Protein AF-A0A7V9F4K7-F1 (afdb_monomer_lite)

Sequence (198 aa):
MKKVLGVFGAAAFVASLGAAPVQATPPVAAGQDSAQTLSVSPGSLAVAGRRGRFGVKDRWARETTRYGDSDSSVYSIEHVTELQYRLSWAGVYNSGVTGYFGPMTREGVRTYQRREKLRVTGVATHKTWAHLLRDTVRRPGRAPHVCRTGGWHACYDRTKHQVTLWHGGRIHNTWLVRGGGYGSLETRVGNTVVYYRN

Secondary structure (DSSP, 8-state):
-----------------PPPP-PPPPPPP------------S----------------TT----B-TT-B--BTTB--SHHHHHHHHHHTTS--S---SB--HHHHHHHHHHHHHTT----SSB-HHHHHHHHHHHT--GGGS-GGGGSSSEEEEEETTTTEEEEEETTEEEEEEE---PPSGGGPPPPS--------

Structure (mmCIF, N/CA/C/O backbone):
data_AF-A0A7V9F4K7-F1
#
_entry.id   AF-A0A7V9F4K7-F1
#
loop_
_atom_site.group_PDB
_atom_site.id
_atom_site.type_symbol
_atom_site.label_atom_id
_atom_site.label_alt_id
_atom_site.label_comp_id
_atom_site.label_asym_id
_atom_site.label_entity_id
_atom_site.label_seq_id
_atom_site.pdbx_PDB_ins_code
_atom_site.Cartn_x
_atom_site.Cartn_y
_atom_site.Cartn_z
_atom_site.occupancy
_atom_site.B_iso_or_equiv
_atom_site.auth_seq_id
_atom_site.auth_comp_id
_atom_site.auth_asym_id
_atom_site.auth_atom_id
_atom_site.pdbx_PDB_model_num
ATOM 1 N N . MET A 1 1 ? 68.867 -9.236 16.131 1.00 41.50 1 MET A N 1
ATOM 2 C CA . MET A 1 1 ? 70.033 -8.717 15.377 1.00 41.50 1 MET A CA 1
ATOM 3 C C . MET A 1 1 ? 69.991 -9.271 13.957 1.00 41.50 1 MET A C 1
ATOM 5 O O . MET A 1 1 ? 69.596 -10.416 13.807 1.00 41.50 1 MET A O 1
ATOM 9 N N . LYS A 1 2 ? 70.446 -8.464 12.986 1.00 39.84 2 LYS A N 1
ATOM 10 C CA . LYS A 1 2 ? 70.620 -8.709 11.532 1.00 39.84 2 LYS A CA 1
ATOM 11 C C . LYS A 1 2 ? 69.438 -8.385 10.593 1.00 39.84 2 LYS A C 1
ATOM 13 O O . LYS A 1 2 ? 68.575 -9.199 10.303 1.00 39.84 2 LYS A O 1
ATOM 18 N N . LYS A 1 3 ? 69.517 -7.132 10.117 1.00 44.16 3 LYS A N 1
ATOM 19 C CA . LYS A 1 3 ? 69.130 -6.574 8.806 1.00 44.16 3 LYS A CA 1
ATOM 20 C C . LYS A 1 3 ? 69.365 -7.546 7.640 1.00 44.16 3 LYS A C 1
ATOM 22 O O . LYS A 1 3 ? 70.394 -8.207 7.685 1.00 44.16 3 LYS A O 1
ATOM 27 N N . VAL A 1 4 ? 68.580 -7.433 6.559 1.00 43.47 4 VAL A N 1
ATOM 28 C CA . VAL A 1 4 ? 69.094 -7.176 5.191 1.00 43.47 4 VAL A CA 1
ATOM 29 C C . VAL A 1 4 ? 68.056 -6.377 4.383 1.00 43.47 4 VAL A C 1
ATOM 31 O O . VAL A 1 4 ? 66.876 -6.704 4.343 1.00 43.47 4 VAL A O 1
ATOM 34 N N . LEU A 1 5 ? 68.562 -5.299 3.786 1.00 43.94 5 LEU A N 1
ATOM 35 C CA . LEU A 1 5 ? 67.970 -4.381 2.818 1.00 43.94 5 LEU A CA 1
ATOM 36 C C . LEU A 1 5 ? 68.067 -5.002 1.412 1.00 43.94 5 LEU A C 1
ATOM 38 O O . LEU A 1 5 ? 69.091 -5.606 1.103 1.00 43.94 5 LEU A O 1
ATOM 42 N N . GLY A 1 6 ? 67.082 -4.786 0.539 1.00 36.06 6 GLY A N 1
ATOM 43 C CA . GLY A 1 6 ? 67.161 -5.198 -0.865 1.00 36.06 6 GLY A CA 1
ATOM 44 C C . GLY A 1 6 ? 66.362 -4.271 -1.772 1.00 36.06 6 GLY A C 1
ATOM 45 O O . GLY A 1 6 ? 65.169 -4.467 -1.962 1.00 36.06 6 GLY A O 1
ATOM 46 N N . VAL A 1 7 ? 67.038 -3.249 -2.297 1.00 43.53 7 VAL A N 1
ATOM 47 C CA . VAL A 1 7 ? 66.579 -2.378 -3.385 1.00 43.53 7 VAL A CA 1
ATOM 48 C C . VAL A 1 7 ? 66.911 -3.058 -4.713 1.00 43.53 7 VAL A C 1
ATOM 50 O O . VAL A 1 7 ? 68.066 -3.409 -4.925 1.00 43.53 7 VAL A O 1
ATOM 53 N N . PHE A 1 8 ? 65.939 -3.161 -5.619 1.00 42.81 8 PHE A N 1
ATOM 54 C CA . PHE A 1 8 ? 66.174 -3.257 -7.060 1.00 42.81 8 PHE A CA 1
ATOM 55 C C . PHE A 1 8 ? 65.106 -2.432 -7.778 1.00 42.81 8 PHE A C 1
ATOM 57 O O . PHE A 1 8 ? 63.915 -2.719 -7.687 1.00 42.81 8 PHE A O 1
ATOM 64 N N . GLY A 1 9 ? 65.544 -1.374 -8.457 1.00 36.41 9 GLY A N 1
ATOM 65 C CA . GLY A 1 9 ? 64.745 -0.696 -9.468 1.00 36.41 9 GLY A CA 1
ATOM 66 C C . GLY A 1 9 ? 64.937 -1.356 -10.829 1.00 36.41 9 GLY A C 1
ATOM 67 O O . GLY A 1 9 ? 66.009 -1.889 -11.096 1.00 36.41 9 GLY A O 1
ATOM 68 N N . ALA A 1 10 ? 63.918 -1.277 -11.683 1.00 37.81 10 ALA A N 1
ATOM 69 C CA . ALA A 1 10 ? 64.061 -1.041 -13.120 1.00 37.81 10 ALA A CA 1
ATOM 70 C C . ALA A 1 10 ? 62.678 -0.877 -13.775 1.00 37.81 10 ALA A C 1
ATOM 72 O O . ALA A 1 10 ? 61.802 -1.724 -13.643 1.00 37.81 10 ALA A O 1
ATOM 73 N N . ALA A 1 11 ? 62.545 0.264 -14.450 1.00 39.81 11 ALA A N 1
ATOM 74 C CA . ALA A 1 11 ? 61.775 0.578 -15.649 1.00 39.81 11 ALA A CA 1
ATOM 75 C C . ALA A 1 11 ? 60.793 -0.462 -16.224 1.00 39.81 11 ALA A C 1
ATOM 77 O O . ALA A 1 11 ? 61.194 -1.565 -16.578 1.00 39.81 11 ALA A O 1
ATOM 78 N N . ALA A 1 12 ? 59.567 -0.013 -16.523 1.00 38.88 12 ALA A N 1
ATOM 79 C CA . ALA A 1 12 ? 58.812 -0.495 -17.680 1.00 38.88 12 ALA A CA 1
ATOM 80 C C . ALA A 1 12 ? 57.568 0.363 -17.985 1.00 38.88 12 ALA A C 1
ATOM 82 O O . ALA A 1 12 ? 56.647 0.456 -17.183 1.00 38.88 12 ALA A O 1
ATOM 83 N N . PHE A 1 13 ? 57.551 0.878 -19.217 1.00 36.88 13 PHE A N 1
ATOM 84 C CA . PHE A 1 13 ? 56.389 1.128 -20.075 1.00 36.88 13 PHE A CA 1
ATOM 85 C C . PHE A 1 13 ? 55.435 2.291 -19.758 1.00 36.88 13 PHE A C 1
ATOM 87 O O . PHE A 1 13 ? 54.381 2.152 -19.145 1.00 36.88 13 PHE A O 1
ATOM 94 N N . VAL A 1 14 ? 55.751 3.430 -20.382 1.00 44.41 14 VAL A N 1
ATOM 95 C CA . VAL A 1 14 ? 54.756 4.401 -20.851 1.00 44.41 14 VAL A CA 1
ATOM 96 C C . VAL A 1 14 ? 53.985 3.751 -22.005 1.00 44.41 14 VAL A C 1
ATOM 98 O O . VAL A 1 14 ? 54.521 3.591 -23.099 1.00 44.41 14 VAL A O 1
ATOM 101 N N . ALA A 1 15 ? 52.739 3.346 -21.763 1.00 44.94 15 ALA A N 1
ATOM 102 C CA . ALA A 1 15 ? 51.822 2.924 -22.816 1.00 44.94 15 ALA A CA 1
ATOM 103 C C . ALA A 1 15 ? 51.044 4.146 -23.322 1.00 44.94 15 ALA A C 1
ATOM 105 O O . ALA A 1 15 ? 50.175 4.684 -22.635 1.00 44.94 15 ALA A O 1
ATOM 106 N N . SER A 1 16 ? 51.380 4.597 -24.529 1.00 47.56 16 SER A N 1
ATOM 107 C CA . SER A 1 16 ? 50.610 5.581 -25.284 1.00 47.56 16 SER A CA 1
ATOM 108 C C . SER A 1 16 ? 49.248 4.993 -25.668 1.00 47.56 16 SER A C 1
ATOM 110 O O . SER A 1 16 ? 49.173 4.072 -26.484 1.00 47.56 16 SER A O 1
ATOM 112 N N . LEU A 1 17 ? 48.165 5.534 -25.111 1.00 49.66 17 LEU A N 1
ATOM 113 C CA . LEU A 1 17 ? 46.809 5.279 -25.591 1.00 49.66 17 LEU A CA 1
ATOM 114 C C . LEU A 1 17 ? 46.612 6.037 -26.909 1.00 49.66 17 LEU A C 1
ATOM 116 O O . LEU A 1 17 ? 46.304 7.227 -26.923 1.00 49.66 17 LEU A O 1
ATOM 120 N N . GLY A 1 18 ? 46.839 5.339 -28.021 1.00 44.16 18 GLY A N 1
ATOM 121 C CA . GLY A 1 18 ? 46.452 5.797 -29.349 1.00 44.16 18 GLY A CA 1
ATOM 122 C C . GLY A 1 18 ? 44.930 5.878 -29.454 1.00 44.16 18 GLY A C 1
ATOM 123 O O . GLY A 1 18 ? 44.229 4.892 -29.231 1.00 44.16 18 GLY A O 1
ATOM 124 N N . ALA A 1 19 ? 44.425 7.065 -29.781 1.00 46.75 19 ALA A N 1
ATOM 125 C CA . ALA A 1 19 ? 43.032 7.293 -30.125 1.00 46.75 19 ALA A CA 1
ATOM 126 C C . ALA A 1 19 ? 42.686 6.536 -31.418 1.00 46.75 19 ALA A C 1
ATOM 128 O O . ALA A 1 19 ? 43.293 6.761 -32.465 1.00 46.75 19 ALA A O 1
ATOM 129 N N . ALA A 1 20 ? 41.717 5.625 -31.338 1.00 50.84 20 ALA A N 1
ATOM 130 C CA . ALA A 1 20 ? 41.168 4.936 -32.499 1.00 50.84 20 ALA A CA 1
ATOM 131 C C . ALA A 1 20 ? 40.292 5.896 -33.335 1.00 50.84 20 ALA A C 1
ATOM 133 O O . ALA A 1 20 ? 39.567 6.712 -32.757 1.00 50.84 20 ALA A O 1
ATOM 134 N N . PRO A 1 21 ? 40.318 5.811 -34.677 1.00 47.00 21 PRO A N 1
ATOM 135 C CA . PRO A 1 21 ? 39.494 6.655 -35.532 1.00 47.00 21 PRO A CA 1
ATOM 136 C C . PRO A 1 21 ? 38.021 6.232 -35.476 1.00 47.00 21 PRO A C 1
ATOM 138 O O . PRO A 1 21 ? 37.671 5.064 -35.647 1.00 47.00 21 PRO A O 1
ATOM 141 N N . VAL A 1 22 ? 37.155 7.221 -35.262 1.00 48.78 22 VAL A N 1
ATOM 142 C CA . VAL A 1 22 ? 35.696 7.109 -35.334 1.00 48.78 22 VAL A CA 1
ATOM 143 C C . VAL A 1 22 ? 35.308 6.898 -36.799 1.00 48.78 22 VAL A C 1
ATOM 145 O O . VAL A 1 22 ? 35.458 7.798 -37.623 1.00 48.78 22 VAL A O 1
ATOM 148 N N . GLN A 1 23 ? 34.839 5.699 -37.145 1.00 39.09 23 GLN A N 1
ATOM 149 C CA . GLN A 1 23 ? 34.280 5.424 -38.468 1.00 39.09 23 GLN A CA 1
ATOM 150 C C . GLN A 1 23 ? 32.884 6.048 -38.574 1.00 39.09 23 GLN A C 1
ATOM 152 O O . GLN A 1 23 ? 31.989 5.748 -37.785 1.00 39.09 23 GLN A O 1
ATOM 157 N N . ALA A 1 24 ? 32.720 6.936 -39.553 1.00 44.06 24 ALA A N 1
ATOM 158 C CA . ALA A 1 24 ? 31.454 7.555 -39.908 1.00 44.06 24 ALA A CA 1
ATOM 159 C C . ALA A 1 24 ? 30.505 6.521 -40.536 1.00 44.06 24 ALA A C 1
ATOM 161 O O . ALA A 1 24 ? 30.846 5.849 -41.509 1.00 44.06 24 ALA A O 1
ATOM 162 N N . THR A 1 25 ? 29.302 6.407 -39.982 1.00 59.50 25 THR A N 1
ATOM 163 C CA . THR A 1 25 ? 28.198 5.630 -40.555 1.00 59.50 25 THR A CA 1
ATOM 164 C C . THR A 1 25 ? 27.609 6.342 -41.782 1.00 59.50 25 THR A C 1
ATOM 166 O O . THR A 1 25 ? 27.433 7.562 -41.730 1.00 59.50 25 THR A O 1
ATOM 169 N N . PRO A 1 26 ? 27.259 5.624 -42.865 1.00 58.19 26 PRO A N 1
ATOM 170 C CA . PRO A 1 26 ? 26.647 6.216 -44.055 1.00 58.19 26 PRO A CA 1
ATOM 171 C C . PRO A 1 26 ? 25.187 6.660 -43.814 1.00 58.19 26 PRO A C 1
ATOM 173 O O . PRO A 1 26 ? 24.520 6.124 -42.924 1.00 58.19 26 PRO A O 1
ATOM 176 N N . PRO A 1 27 ? 24.669 7.624 -44.602 1.00 53.59 27 PRO A N 1
ATOM 177 C CA . PRO A 1 27 ? 23.310 8.133 -44.453 1.00 53.59 27 PRO A CA 1
ATOM 178 C C . PRO A 1 27 ? 22.256 7.117 -44.913 1.00 53.59 27 PRO A C 1
ATOM 180 O O . PRO A 1 27 ? 22.388 6.464 -45.948 1.00 53.59 27 PRO A O 1
ATOM 183 N N . VAL A 1 28 ? 21.185 7.020 -44.125 1.00 51.75 28 VAL A N 1
ATOM 184 C CA . VAL A 1 28 ? 19.983 6.225 -44.394 1.00 51.75 28 VAL A CA 1
ATOM 185 C C . VAL A 1 28 ? 19.281 6.768 -45.642 1.00 51.75 28 VAL A C 1
ATOM 187 O O . VAL A 1 28 ? 18.941 7.948 -45.708 1.00 51.75 28 VAL A O 1
ATOM 190 N N . ALA A 1 29 ? 19.067 5.898 -46.628 1.00 44.34 29 ALA A N 1
ATOM 191 C CA . ALA A 1 29 ? 18.323 6.199 -47.842 1.00 44.34 29 ALA A CA 1
ATOM 192 C C . ALA A 1 29 ? 16.859 6.542 -47.516 1.00 44.34 29 ALA A C 1
ATOM 194 O O . ALA A 1 29 ? 16.162 5.780 -46.845 1.00 44.34 29 ALA A O 1
ATOM 195 N N . ALA A 1 30 ? 16.397 7.688 -48.017 1.00 43.56 30 ALA A N 1
ATOM 196 C CA . ALA A 1 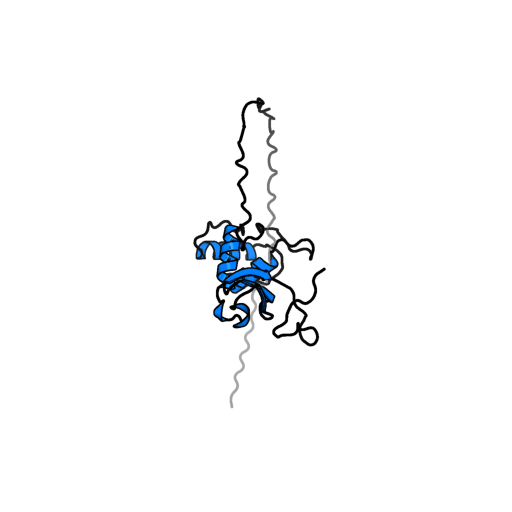30 ? 14.999 8.088 -47.992 1.00 43.56 30 ALA A CA 1
ATOM 197 C C . ALA A 1 30 ? 14.190 7.191 -48.946 1.00 43.56 30 ALA A C 1
ATOM 199 O O . ALA A 1 30 ? 14.309 7.299 -50.167 1.00 43.56 30 ALA A O 1
ATOM 200 N N . GLY A 1 31 ? 13.387 6.290 -48.380 1.00 39.78 31 GLY A N 1
ATOM 201 C CA . GLY A 1 31 ? 12.358 5.554 -49.107 1.00 39.78 31 GLY A CA 1
ATOM 202 C C . GLY A 1 31 ? 11.190 6.480 -49.442 1.00 39.78 31 GLY A C 1
ATOM 203 O O . GLY A 1 31 ? 10.680 7.186 -48.576 1.00 39.78 31 GLY A O 1
ATOM 204 N N . GLN A 1 32 ? 10.799 6.504 -50.712 1.00 43.47 32 GLN A N 1
ATOM 205 C CA . GLN A 1 32 ? 9.637 7.233 -51.204 1.00 43.47 32 GLN A CA 1
ATOM 206 C C . GLN A 1 32 ? 8.368 6.441 -50.862 1.00 43.47 32 GLN A C 1
ATOM 208 O O . GLN A 1 32 ? 8.016 5.491 -51.563 1.00 43.47 32 GLN A O 1
ATOM 213 N N . ASP A 1 33 ? 7.673 6.835 -49.794 1.00 38.88 33 ASP A N 1
ATOM 214 C CA . ASP A 1 33 ? 6.346 6.308 -49.476 1.00 38.88 33 ASP A CA 1
ATOM 215 C C . ASP A 1 33 ? 5.329 6.845 -50.491 1.00 38.88 33 ASP A C 1
ATOM 217 O O . ASP A 1 33 ? 4.845 7.976 -50.422 1.00 38.88 33 ASP A O 1
ATOM 221 N N . SER A 1 34 ? 5.023 6.006 -51.477 1.00 45.78 34 SER A N 1
ATOM 222 C CA . SER A 1 34 ? 3.899 6.202 -52.384 1.00 45.78 34 SER A CA 1
ATOM 223 C C . SER A 1 34 ? 2.605 6.048 -51.587 1.00 45.78 34 SER A C 1
ATOM 225 O O . SER A 1 34 ? 2.268 4.953 -51.136 1.00 45.78 34 SER A O 1
ATOM 227 N N . ALA A 1 35 ? 1.882 7.151 -51.406 1.00 41.25 35 ALA A N 1
ATOM 228 C CA . ALA A 1 35 ? 0.563 7.166 -50.793 1.00 41.25 35 ALA A CA 1
ATOM 229 C C . ALA A 1 35 ? -0.418 6.328 -51.628 1.00 41.25 35 ALA A C 1
ATOM 231 O O . ALA A 1 35 ? -0.952 6.787 -52.636 1.00 41.25 35 ALA A O 1
ATOM 232 N N . GLN A 1 36 ? -0.664 5.088 -51.205 1.00 44.97 36 GLN A N 1
ATOM 233 C CA . GLN A 1 36 ? -1.816 4.322 -51.663 1.00 44.97 36 GLN A CA 1
ATOM 234 C C . GLN A 1 36 ? -3.015 4.697 -50.792 1.00 44.97 36 GLN A C 1
ATOM 236 O O . GLN A 1 36 ? -3.106 4.345 -49.615 1.00 44.97 36 GLN A O 1
ATOM 241 N N . THR A 1 37 ? -3.936 5.449 -51.382 1.00 36.41 37 THR A N 1
ATOM 242 C CA . THR A 1 37 ? -5.247 5.773 -50.825 1.00 36.41 37 THR A CA 1
ATOM 243 C C . THR A 1 37 ? -6.067 4.489 -50.712 1.00 36.41 37 THR A C 1
ATOM 245 O O . THR A 1 37 ? -6.636 4.007 -51.688 1.00 36.41 37 THR A O 1
ATOM 248 N N . LEU A 1 38 ? -6.140 3.914 -49.511 1.00 38.66 38 LEU A N 1
ATOM 249 C CA . LEU A 1 38 ? -7.112 2.868 -49.203 1.00 38.66 38 LEU A CA 1
ATOM 250 C C . LEU A 1 38 ? -8.500 3.513 -49.111 1.00 38.66 38 LEU A C 1
ATOM 252 O O . LEU A 1 38 ? -8.845 4.159 -48.122 1.00 38.66 38 LEU A O 1
ATOM 256 N N . SER A 1 39 ? -9.299 3.351 -50.163 1.00 42.09 39 SER A N 1
ATOM 257 C CA . SER A 1 39 ? -10.719 3.692 -50.178 1.00 42.09 39 SER A CA 1
ATOM 258 C C . SER A 1 39 ? -11.485 2.757 -49.236 1.00 42.09 39 SER A C 1
ATOM 260 O O . SER A 1 39 ? -11.771 1.612 -49.586 1.00 42.09 39 SER A O 1
ATOM 262 N N . VAL A 1 40 ? -11.814 3.225 -48.031 1.00 45.34 40 VAL A N 1
ATOM 263 C CA . VAL A 1 40 ? -12.685 2.497 -47.097 1.00 45.34 40 VAL A CA 1
ATOM 264 C C . VAL A 1 40 ? -14.124 2.961 -47.320 1.00 45.34 40 VAL A C 1
ATOM 266 O O . VAL A 1 40 ? -14.482 4.092 -46.996 1.00 45.34 40 VAL A O 1
ATOM 269 N N . SER A 1 41 ? -14.954 2.091 -47.896 1.00 42.41 41 SER A N 1
ATOM 270 C CA . SER A 1 41 ? -16.401 2.301 -48.003 1.00 42.41 41 SER A CA 1
ATOM 271 C C . SER A 1 41 ? -17.043 2.389 -46.606 1.00 42.41 41 SER A C 1
ATOM 273 O O . SER A 1 41 ? -16.716 1.574 -45.738 1.00 42.41 41 SER A O 1
ATOM 275 N N . PRO A 1 42 ? -17.989 3.315 -46.357 1.00 50.25 42 PRO A N 1
ATOM 276 C CA . PRO A 1 42 ? -18.698 3.392 -45.087 1.00 50.25 42 PRO A CA 1
ATOM 277 C C . PRO A 1 42 ? -19.818 2.345 -45.080 1.00 50.25 42 PRO A C 1
ATOM 279 O O . PRO A 1 42 ? -20.965 2.625 -45.413 1.00 50.25 42 PRO A O 1
ATOM 282 N N . GLY A 1 43 ? -19.476 1.104 -44.744 1.00 47.31 43 GLY A N 1
ATOM 283 C CA . GLY A 1 43 ? -20.434 0.005 -44.699 1.00 47.31 43 GLY A CA 1
ATOM 284 C C . GLY A 1 43 ? -20.015 -1.068 -43.706 1.00 47.31 43 GLY A C 1
ATOM 285 O O . GLY A 1 43 ? -19.139 -1.873 -43.991 1.00 47.31 43 GLY A O 1
ATOM 286 N N . SER A 1 44 ? -20.699 -1.096 -42.561 1.00 48.06 44 SER A N 1
ATOM 287 C CA . SER A 1 44 ? -20.785 -2.247 -41.653 1.00 48.06 44 SER A CA 1
ATOM 288 C C . SER A 1 44 ? -19.521 -2.644 -40.881 1.00 48.06 44 SER A C 1
ATOM 290 O O . SER A 1 44 ? -19.040 -3.768 -40.960 1.00 48.06 44 SER A O 1
ATOM 292 N N . LEU A 1 45 ? -19.098 -1.772 -39.965 1.00 41.53 45 LEU A N 1
ATOM 293 C CA . LEU A 1 45 ? -18.551 -2.215 -38.680 1.00 41.53 45 LEU A CA 1
ATOM 294 C C . LEU A 1 45 ? -19.451 -1.698 -37.563 1.00 41.53 45 LEU A C 1
ATOM 296 O O . LEU A 1 45 ? -19.078 -0.850 -36.756 1.00 41.53 45 LEU A O 1
ATOM 300 N N . ALA A 1 46 ? -20.647 -2.280 -37.471 1.00 42.78 46 ALA A N 1
ATOM 301 C CA . ALA A 1 46 ? -21.277 -2.441 -36.172 1.00 42.78 46 ALA A CA 1
ATOM 302 C C . ALA A 1 46 ? -20.423 -3.440 -35.374 1.00 42.78 46 ALA A C 1
ATOM 304 O O . ALA A 1 46 ? -20.806 -4.586 -35.142 1.00 42.78 46 ALA A O 1
ATOM 305 N N . VAL A 1 47 ? -19.241 -2.999 -34.929 1.00 42.53 47 VAL A N 1
ATOM 306 C CA . VAL A 1 47 ? -18.674 -3.534 -33.701 1.00 42.53 47 VAL A CA 1
ATOM 307 C C . VAL A 1 47 ? -19.659 -3.072 -32.648 1.00 42.53 47 VAL A C 1
ATOM 309 O O . VAL A 1 47 ? -19.578 -1.964 -32.118 1.00 42.53 47 VAL A O 1
ATOM 312 N N . ALA A 1 48 ? -20.647 -3.927 -32.391 1.00 42.78 48 ALA A N 1
ATOM 313 C CA . ALA A 1 48 ? -21.336 -3.974 -31.127 1.00 42.78 48 ALA A CA 1
ATOM 314 C C . ALA A 1 48 ? -20.242 -4.193 -30.083 1.00 42.78 48 ALA A C 1
ATOM 316 O O . ALA A 1 48 ? -19.955 -5.315 -29.659 1.00 42.78 48 ALA A O 1
ATOM 317 N N . GLY A 1 49 ? -19.584 -3.096 -29.706 1.00 36.03 49 GLY A N 1
ATOM 318 C CA . GLY A 1 49 ? -18.853 -2.980 -28.477 1.00 36.03 49 GLY A CA 1
ATOM 319 C C . GLY A 1 49 ? -19.896 -3.289 -27.437 1.00 36.03 49 GLY A C 1
ATOM 320 O O . GLY A 1 49 ? -20.687 -2.426 -27.056 1.00 36.03 49 GLY A O 1
ATOM 321 N N . ARG A 1 50 ? -19.953 -4.565 -27.045 1.00 45.94 50 ARG A N 1
ATOM 322 C CA . ARG A 1 50 ? -20.547 -4.985 -25.793 1.00 45.94 50 ARG A CA 1
ATOM 323 C C . ARG A 1 50 ? -19.967 -4.001 -24.804 1.00 45.94 50 ARG A C 1
ATOM 325 O O . ARG A 1 50 ? -18.785 -4.089 -24.481 1.00 45.94 50 ARG A O 1
ATOM 332 N N . ARG A 1 51 ? -20.784 -3.025 -24.402 1.00 45.56 51 ARG A N 1
ATOM 333 C CA . ARG A 1 51 ? -20.552 -2.223 -23.215 1.00 45.56 51 ARG A CA 1
ATOM 334 C C . ARG A 1 51 ? -20.344 -3.276 -22.154 1.00 45.56 51 ARG A C 1
ATOM 336 O O . ARG A 1 51 ? -21.306 -3.918 -21.728 1.00 45.56 51 ARG A O 1
ATOM 343 N N . GLY A 1 52 ? -19.076 -3.567 -21.869 1.00 41.28 52 GLY A N 1
ATOM 344 C CA . GLY A 1 52 ? -18.704 -4.437 -20.784 1.00 41.28 52 GLY A CA 1
ATOM 345 C C . GLY A 1 52 ? -19.456 -3.846 -19.622 1.00 41.28 52 GLY A C 1
ATOM 346 O O . GLY A 1 52 ? -19.251 -2.684 -19.274 1.00 41.28 52 GLY A O 1
ATOM 347 N N . ARG A 1 53 ? -20.441 -4.591 -19.132 1.00 47.81 53 ARG A N 1
ATOM 348 C CA . ARG A 1 53 ? -21.147 -4.258 -17.916 1.00 47.81 53 ARG A CA 1
ATOM 349 C C . ARG A 1 53 ? -20.069 -4.375 -16.849 1.00 47.81 53 ARG A C 1
ATOM 351 O O . ARG A 1 53 ? -19.906 -5.434 -16.251 1.00 47.81 53 ARG A O 1
ATOM 358 N N . PHE A 1 54 ? -19.265 -3.328 -16.685 1.00 47.25 54 PHE A N 1
ATOM 359 C CA . PHE A 1 54 ? -18.415 -3.140 -15.531 1.00 47.25 54 PHE A CA 1
ATOM 360 C C . PHE A 1 54 ? -19.401 -2.921 -14.393 1.00 47.25 54 PHE A C 1
ATOM 362 O O . PHE A 1 54 ? -19.738 -1.802 -14.024 1.00 47.25 54 PHE A O 1
ATOM 369 N N . GLY A 1 55 ? -19.970 -4.023 -13.902 1.00 47.75 55 GLY A N 1
ATOM 370 C CA . GLY A 1 55 ? -20.583 -4.043 -12.598 1.00 47.75 55 GLY A CA 1
ATOM 371 C C . GLY A 1 55 ? -19.457 -3.700 -11.645 1.00 47.75 55 GLY A C 1
ATOM 372 O O . GLY A 1 55 ? -18.636 -4.560 -11.333 1.00 47.75 55 GLY A O 1
ATOM 373 N N . VAL A 1 56 ? -19.365 -2.432 -11.258 1.00 51.12 56 VAL A N 1
ATOM 374 C CA . VAL A 1 56 ? -18.428 -1.966 -10.243 1.00 51.12 56 VAL A CA 1
ATOM 375 C C . VAL A 1 56 ? -18.864 -2.617 -8.931 1.00 51.12 56 VAL A C 1
ATOM 377 O O . VAL A 1 56 ? -19.693 -2.091 -8.197 1.00 51.12 56 VAL A O 1
ATOM 380 N N . LYS A 1 57 ? -18.408 -3.849 -8.699 1.00 56.84 57 LYS A N 1
ATOM 381 C CA . LYS A 1 57 ? -18.639 -4.6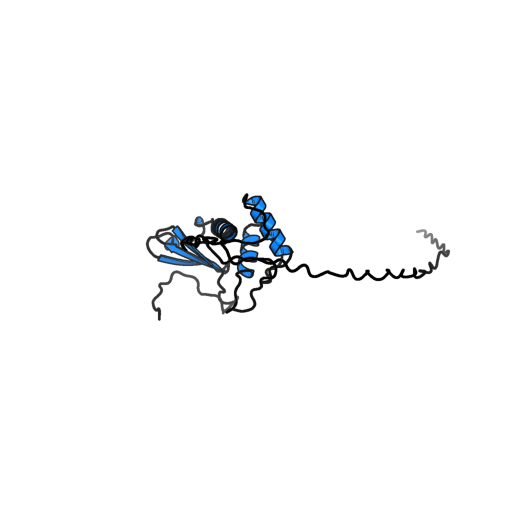07 -7.463 1.00 56.84 57 LYS A CA 1
ATOM 382 C C . LYS A 1 57 ? -17.414 -5.387 -7.001 1.00 56.84 57 LYS A C 1
ATOM 384 O O . LYS A 1 57 ? -17.490 -6.018 -5.947 1.00 56.84 57 LYS A O 1
ATOM 389 N N . ASP A 1 58 ? -16.286 -5.347 -7.719 1.00 68.19 58 ASP A N 1
ATOM 390 C CA . ASP A 1 58 ? -15.048 -5.783 -7.076 1.00 68.19 58 ASP A CA 1
ATOM 391 C C . ASP A 1 58 ? -14.595 -4.668 -6.132 1.00 68.19 58 ASP A C 1
ATOM 393 O O . ASP A 1 58 ? -13.999 -3.673 -6.532 1.00 68.19 58 ASP A O 1
ATOM 397 N N . ARG A 1 59 ? -14.940 -4.838 -4.855 1.00 77.38 59 ARG A N 1
ATOM 398 C CA . ARG A 1 59 ? -14.574 -3.945 -3.749 1.00 77.38 59 ARG A CA 1
ATOM 399 C C . ARG A 1 59 ? -13.060 -3.762 -3.580 1.00 77.38 59 ARG A C 1
ATOM 401 O O . ARG A 1 59 ? -12.648 -2.887 -2.834 1.00 77.38 59 ARG A O 1
ATOM 408 N N . TRP A 1 60 ? -12.257 -4.582 -4.258 1.00 81.94 60 TRP A N 1
ATOM 409 C CA . TRP A 1 60 ? -10.796 -4.552 -4.254 1.00 81.94 60 TRP A CA 1
ATOM 410 C C . TRP A 1 60 ? -10.202 -3.996 -5.559 1.00 81.94 60 TRP A C 1
ATOM 412 O O . TRP A 1 60 ? -9.011 -4.166 -5.821 1.00 81.94 60 TRP A O 1
ATOM 422 N N . ALA A 1 61 ? -11.012 -3.383 -6.418 1.00 80.38 61 ALA A N 1
ATOM 423 C CA . ALA A 1 61 ? -10.535 -2.804 -7.664 1.00 80.38 61 ALA A CA 1
ATOM 424 C C . ALA A 1 61 ? -9.808 -1.472 -7.427 1.00 80.38 61 ALA A C 1
ATOM 426 O O . ALA A 1 61 ? -10.281 -0.623 -6.675 1.00 80.38 61 ALA A O 1
ATOM 427 N N . ARG A 1 62 ? -8.688 -1.290 -8.132 1.00 90.56 62 ARG A N 1
ATOM 428 C CA . ARG A 1 62 ? -8.047 0.004 -8.396 1.00 90.56 62 ARG A CA 1
ATOM 429 C C . ARG A 1 62 ? -7.934 0.204 -9.897 1.00 90.56 62 ARG A C 1
ATOM 431 O O . ARG A 1 62 ? -8.015 -0.774 -10.650 1.00 90.56 62 ARG A O 1
ATOM 438 N N . GLU A 1 63 ? -7.753 1.455 -10.300 1.00 89.69 63 GLU A N 1
ATOM 439 C CA . GLU A 1 63 ? -7.481 1.798 -11.689 1.00 89.69 63 GLU A CA 1
ATOM 440 C C . GLU A 1 63 ? -6.228 1.077 -12.207 1.00 89.69 63 GLU A C 1
ATOM 442 O O . GLU A 1 63 ? -5.374 0.613 -11.448 1.00 89.69 63 GLU A O 1
ATOM 447 N N . THR A 1 64 ? -6.164 0.889 -13.524 1.00 94.31 64 THR A N 1
ATOM 448 C CA . THR A 1 64 ? -5.066 0.154 -14.145 1.00 94.31 64 THR A CA 1
ATOM 449 C C . THR A 1 64 ? -3.798 0.995 -14.167 1.00 94.31 64 THR A C 1
ATOM 451 O O . THR A 1 64 ? -3.695 1.916 -14.968 1.00 94.31 64 THR A O 1
ATOM 454 N N . THR A 1 65 ? -2.814 0.582 -13.372 1.00 96.31 65 THR A N 1
ATOM 455 C CA . THR A 1 65 ? -1.510 1.242 -13.259 1.00 96.31 65 THR A CA 1
ATOM 456 C C . THR A 1 65 ? -0.510 0.581 -14.215 1.00 96.31 65 THR A C 1
ATOM 458 O O . THR A 1 65 ? -0.397 -0.655 -14.271 1.00 96.31 65 THR A O 1
ATOM 461 N N . ARG A 1 66 ? 0.219 1.376 -14.992 1.00 97.19 66 ARG A N 1
ATOM 462 C CA . ARG A 1 66 ? 1.117 0.948 -16.073 1.00 97.19 66 ARG A CA 1
ATOM 463 C C . ARG A 1 66 ? 2.426 1.742 -16.071 1.00 97.19 66 ARG A C 1
ATOM 465 O O . ARG A 1 66 ? 2.581 2.746 -15.392 1.00 97.19 66 ARG A O 1
ATOM 472 N N . TYR A 1 67 ? 3.391 1.253 -16.847 1.00 97.19 67 TYR A N 1
ATOM 473 C CA . TYR A 1 67 ? 4.690 1.905 -17.005 1.00 97.19 67 TYR A CA 1
ATOM 474 C C . TYR A 1 67 ? 4.536 3.362 -17.460 1.00 97.19 67 TYR A C 1
ATOM 476 O O . TYR A 1 67 ? 3.822 3.617 -18.428 1.00 97.19 67 TYR A O 1
ATOM 484 N N . GLY A 1 68 ? 5.250 4.274 -16.799 1.00 96.06 68 GLY A N 1
ATOM 485 C CA . GLY A 1 68 ? 5.184 5.716 -17.048 1.00 96.06 68 GLY A CA 1
ATOM 486 C C . GLY A 1 68 ? 4.236 6.478 -16.117 1.00 96.06 68 GLY A C 1
ATOM 487 O O . GLY A 1 68 ? 4.415 7.683 -15.964 1.00 96.06 68 GLY A O 1
ATOM 488 N N . ASP A 1 69 ? 3.297 5.801 -15.450 1.00 96.69 69 ASP A N 1
ATOM 489 C CA . ASP A 1 69 ? 2.393 6.451 -14.497 1.00 96.69 69 ASP A CA 1
ATOM 490 C C . ASP A 1 69 ? 3.173 7.035 -13.311 1.00 96.69 69 ASP A C 1
ATOM 492 O O . ASP A 1 69 ? 4.195 6.486 -12.874 1.00 96.69 69 ASP A O 1
ATOM 496 N N . SER A 1 70 ? 2.675 8.141 -12.758 1.00 95.06 70 SER A N 1
ATOM 497 C CA . SER A 1 70 ? 3.265 8.764 -11.576 1.00 95.06 70 SER A CA 1
ATOM 498 C C . SER A 1 70 ? 2.224 9.419 -10.679 1.00 95.06 70 SER A C 1
ATOM 500 O O . SER A 1 70 ? 1.286 10.047 -11.163 1.00 95.06 70 SER A O 1
ATOM 502 N N . ASP A 1 71 ? 2.427 9.313 -9.368 1.00 92.31 71 ASP A N 1
ATOM 503 C CA . ASP A 1 71 ? 1.640 10.041 -8.376 1.00 92.31 71 ASP A CA 1
ATOM 504 C C . ASP A 1 71 ? 2.218 11.458 -8.228 1.00 92.31 71 ASP A C 1
ATOM 506 O O . ASP A 1 71 ? 3.127 11.693 -7.429 1.00 92.31 71 ASP A O 1
ATOM 510 N N . SER A 1 72 ? 1.722 12.402 -9.028 1.00 85.56 72 SER A N 1
ATOM 511 C CA . SER A 1 72 ? 2.271 13.764 -9.100 1.00 85.56 72 SER A CA 1
ATOM 512 C C . SER A 1 72 ? 1.751 14.692 -7.997 1.00 85.56 72 SER A C 1
ATOM 514 O O . SER A 1 72 ? 2.459 15.602 -7.566 1.00 85.56 72 SER A O 1
ATOM 516 N N . SER A 1 73 ? 0.522 14.482 -7.511 1.00 84.06 73 SER A N 1
ATOM 517 C CA . SER A 1 73 ? -0.071 15.293 -6.439 1.00 84.06 73 SER A CA 1
ATOM 518 C C . SER A 1 73 ? -1.204 14.563 -5.713 1.00 84.06 73 SER A C 1
ATOM 520 O O . SER A 1 73 ? -1.665 13.511 -6.145 1.00 84.06 73 SER A O 1
ATOM 522 N N . VAL A 1 74 ? -1.707 15.152 -4.621 1.00 78.50 74 VAL A N 1
ATOM 523 C CA . VAL A 1 74 ? -2.886 14.638 -3.890 1.00 78.50 74 VAL A CA 1
ATOM 524 C C . VAL A 1 74 ? -4.135 14.565 -4.782 1.00 78.50 74 VAL A C 1
ATOM 526 O O . VAL A 1 74 ? -5.002 13.729 -4.545 1.00 78.50 74 VAL A O 1
ATOM 529 N N . TYR A 1 75 ? -4.210 15.397 -5.824 1.00 81.81 75 TYR A N 1
ATOM 530 C CA . TYR A 1 75 ? -5.336 15.446 -6.759 1.00 81.81 75 TYR A CA 1
ATOM 531 C C . TYR A 1 75 ? -5.126 14.593 -8.021 1.00 81.81 75 TYR A C 1
ATOM 533 O O . TYR A 1 75 ? -6.041 14.479 -8.829 1.00 81.81 75 TYR A O 1
ATOM 541 N N . SER A 1 76 ? -3.945 13.990 -8.191 1.00 82.69 76 SER A N 1
ATOM 542 C CA . SER A 1 76 ? -3.576 13.176 -9.356 1.00 82.69 76 SER A CA 1
ATOM 543 C C . SER A 1 76 ? -2.797 11.947 -8.886 1.00 82.69 76 SER A C 1
ATOM 545 O O . SER A 1 76 ? -1.564 11.938 -8.886 1.00 82.69 76 SER A O 1
ATOM 547 N N . ILE A 1 77 ? -3.535 10.934 -8.423 1.00 86.62 77 ILE A N 1
ATOM 548 C CA . ILE A 1 77 ? -2.994 9.698 -7.845 1.00 86.62 77 ILE A CA 1
ATOM 549 C C . ILE A 1 77 ? -3.333 8.525 -8.768 1.00 86.62 77 ILE A C 1
ATOM 551 O O . ILE A 1 77 ? -4.492 8.130 -8.855 1.00 86.62 77 ILE A O 1
ATOM 555 N N . GLU A 1 78 ? -2.307 7.911 -9.354 1.00 91.50 78 GLU A N 1
ATOM 556 C CA . GLU A 1 78 ? -2.391 6.726 -10.230 1.00 91.50 78 GLU A CA 1
ATOM 557 C C . GLU A 1 78 ? -2.198 5.408 -9.448 1.00 91.50 78 GLU A C 1
ATOM 559 O O . GLU A 1 78 ? -2.107 4.309 -10.005 1.00 91.50 78 GLU A O 1
ATOM 564 N N . HIS A 1 79 ? -2.119 5.515 -8.117 1.00 94.00 79 HIS A N 1
ATOM 565 C CA . HIS A 1 79 ? -1.887 4.431 -7.158 1.00 94.00 79 HIS A CA 1
ATOM 566 C C . HIS A 1 79 ? -0.501 3.781 -7.253 1.00 94.00 79 HIS A C 1
ATOM 568 O O . HIS A 1 79 ? -0.302 2.676 -6.738 1.00 94.00 79 HIS A O 1
ATOM 574 N N . VAL A 1 80 ? 0.483 4.454 -7.846 1.00 96.19 80 VAL A N 1
ATOM 575 C CA . VAL A 1 80 ? 1.828 3.889 -8.037 1.00 96.19 80 VAL A CA 1
ATOM 576 C C . VAL A 1 80 ? 2.533 3.668 -6.699 1.00 96.19 80 VAL A C 1
ATOM 578 O O . VAL A 1 80 ? 3.120 2.610 -6.466 1.00 96.19 80 VAL A O 1
ATOM 581 N N . THR A 1 81 ? 2.428 4.629 -5.786 1.00 94.81 81 THR A N 1
ATOM 582 C CA . THR A 1 81 ? 2.976 4.542 -4.425 1.00 94.81 81 THR A CA 1
ATOM 583 C C . THR A 1 81 ? 2.383 3.344 -3.689 1.00 94.81 81 THR A C 1
ATOM 585 O O . THR A 1 81 ? 3.099 2.548 -3.081 1.00 94.81 81 THR A O 1
ATOM 588 N N . GLU A 1 82 ? 1.062 3.168 -3.779 1.00 94.94 82 GLU A N 1
ATOM 589 C CA . GLU A 1 82 ? 0.381 2.030 -3.165 1.00 94.94 82 GLU A CA 1
ATOM 590 C C . GLU A 1 82 ? 0.8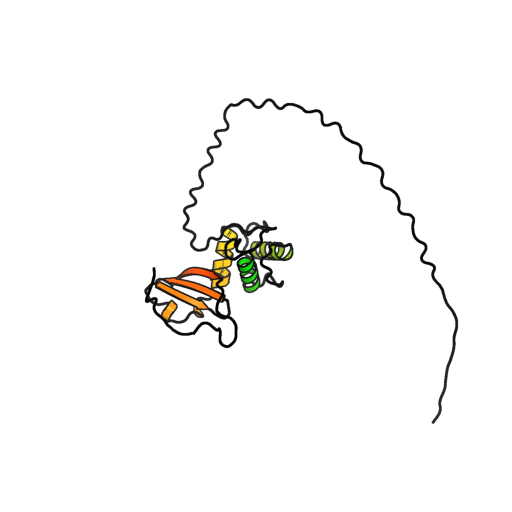03 0.702 -3.797 1.00 94.94 82 GLU A C 1
ATOM 592 O O . GLU A 1 82 ? 1.021 -0.276 -3.077 1.00 94.94 82 GLU A O 1
ATOM 597 N N . LEU A 1 83 ? 0.969 0.667 -5.119 1.00 96.62 83 LEU A N 1
ATOM 598 C CA . LEU A 1 83 ? 1.441 -0.512 -5.835 1.00 96.62 83 LEU A CA 1
ATOM 599 C C . LEU A 1 83 ? 2.819 -0.930 -5.317 1.00 96.62 83 LEU A C 1
ATOM 601 O O . LEU A 1 83 ? 3.017 -2.093 -4.970 1.00 96.62 83 LEU A O 1
ATOM 605 N N . GLN A 1 84 ? 3.750 0.017 -5.210 1.00 96.94 84 GLN A N 1
ATOM 606 C CA . GLN A 1 84 ? 5.114 -0.231 -4.742 1.00 96.94 84 GLN A CA 1
ATOM 607 C C . GLN A 1 84 ? 5.145 -0.748 -3.296 1.00 96.94 84 GLN A C 1
ATOM 609 O O . GLN A 1 84 ? 5.798 -1.761 -3.033 1.00 96.94 84 GLN A O 1
ATOM 614 N N . TYR A 1 85 ? 4.389 -0.139 -2.372 1.00 94.62 85 TYR A N 1
ATOM 615 C CA . TYR A 1 85 ? 4.282 -0.648 -0.996 1.00 94.62 85 TYR A CA 1
ATOM 616 C C . TYR A 1 85 ? 3.739 -2.074 -0.954 1.00 94.62 85 TYR A C 1
ATOM 618 O O . TYR A 1 85 ? 4.285 -2.932 -0.262 1.00 94.62 85 TYR A O 1
ATOM 626 N N . ARG A 1 86 ? 2.686 -2.361 -1.721 1.00 95.00 86 ARG A N 1
ATOM 627 C CA . ARG A 1 86 ? 2.066 -3.688 -1.719 1.00 95.00 86 ARG A CA 1
ATOM 628 C C . ARG A 1 86 ? 2.941 -4.751 -2.360 1.00 95.00 86 ARG A C 1
ATOM 630 O O . ARG A 1 86 ? 3.004 -5.860 -1.841 1.00 95.00 86 ARG A O 1
ATOM 637 N N . LEU A 1 87 ? 3.644 -4.429 -3.441 1.00 96.31 87 LEU A N 1
ATOM 638 C CA . LEU A 1 87 ? 4.633 -5.333 -4.026 1.00 96.31 87 LEU A CA 1
ATOM 639 C C . LEU A 1 87 ? 5.788 -5.599 -3.047 1.00 96.31 87 LEU A C 1
ATOM 641 O O . LEU A 1 87 ? 6.287 -6.724 -2.984 1.00 96.31 87 LEU A O 1
ATOM 645 N N . SER A 1 88 ? 6.172 -4.598 -2.247 1.00 94.56 88 SER A N 1
ATOM 646 C CA . SER A 1 88 ? 7.172 -4.768 -1.189 1.00 94.56 88 SER A CA 1
ATOM 647 C C . SER A 1 88 ? 6.661 -5.677 -0.072 1.00 94.56 88 SER A C 1
ATOM 649 O O . SER A 1 88 ? 7.335 -6.635 0.299 1.00 94.56 88 SER A O 1
ATOM 651 N N . TRP A 1 89 ? 5.422 -5.486 0.390 1.00 92.06 89 TRP A N 1
ATOM 652 C CA . TRP A 1 89 ? 4.786 -6.378 1.372 1.00 92.06 89 TRP A CA 1
ATOM 653 C C . TRP A 1 89 ? 4.569 -7.797 0.846 1.00 92.06 89 TRP A C 1
ATOM 655 O O . TRP A 1 89 ? 4.605 -8.750 1.621 1.00 92.06 89 TRP A O 1
ATOM 665 N N . ALA A 1 90 ? 4.361 -7.944 -0.461 1.00 93.44 90 ALA A N 1
ATOM 666 C CA . ALA A 1 90 ? 4.328 -9.233 -1.131 1.00 93.44 90 ALA A CA 1
ATOM 667 C C . ALA A 1 90 ? 5.732 -9.851 -1.284 1.00 93.44 90 ALA A C 1
ATOM 669 O O . ALA A 1 90 ? 5.826 -11.010 -1.669 1.00 93.44 90 ALA A O 1
ATOM 670 N N . GLY A 1 91 ? 6.820 -9.129 -1.002 1.00 94.69 91 GLY A N 1
ATOM 671 C CA . GLY A 1 91 ? 8.194 -9.641 -1.075 1.00 94.69 91 GLY A CA 1
ATOM 672 C C . GLY A 1 91 ? 8.752 -9.770 -2.496 1.00 94.69 91 GLY A C 1
ATOM 673 O O . GLY A 1 91 ? 9.667 -10.554 -2.723 1.00 94.69 91 GLY A O 1
ATOM 674 N N . VAL A 1 92 ? 8.190 -9.041 -3.466 1.00 96.56 92 VAL A N 1
ATOM 675 C CA . VAL A 1 92 ? 8.615 -9.074 -4.885 1.00 96.56 92 VAL A CA 1
ATOM 676 C C . VAL A 1 92 ? 9.183 -7.741 -5.370 1.00 96.56 92 VAL A C 1
ATOM 678 O O . VAL A 1 92 ? 9.510 -7.601 -6.546 1.00 96.56 92 VAL A O 1
ATOM 681 N N . TYR A 1 93 ? 9.279 -6.749 -4.485 1.00 96.12 93 TYR A N 1
ATOM 682 C CA . TYR A 1 93 ? 9.787 -5.419 -4.797 1.00 96.12 93 TYR A CA 1
ATOM 683 C C . TYR A 1 93 ? 10.665 -4.903 -3.659 1.00 96.12 93 TYR A C 1
ATOM 685 O O . TYR A 1 93 ? 10.188 -4.636 -2.557 1.00 96.12 93 TYR A O 1
ATOM 693 N N . ASN A 1 94 ? 11.953 -4.759 -3.961 1.00 93.94 94 ASN A N 1
ATOM 694 C CA . ASN A 1 94 ? 12.997 -4.385 -3.004 1.00 93.94 94 ASN A CA 1
ATOM 695 C C . ASN A 1 94 ? 13.627 -3.023 -3.342 1.00 93.94 94 ASN A C 1
ATOM 697 O O . ASN A 1 94 ? 14.734 -2.721 -2.909 1.00 93.94 94 ASN A O 1
ATOM 701 N N . SER A 1 95 ? 12.953 -2.217 -4.164 1.00 93.56 95 SER A N 1
ATOM 702 C CA . SER A 1 95 ? 13.399 -0.870 -4.528 1.00 93.56 95 SER A CA 1
ATOM 703 C C . SER A 1 95 ? 12.656 0.190 -3.712 1.00 93.56 95 SER A C 1
ATOM 705 O O . SER A 1 95 ? 11.641 -0.094 -3.078 1.00 93.56 95 SER A O 1
ATOM 707 N N . GLY A 1 96 ? 13.159 1.426 -3.728 1.00 93.50 96 GLY A N 1
ATOM 708 C CA . GLY A 1 96 ? 12.508 2.545 -3.048 1.00 93.50 96 GLY A CA 1
ATOM 709 C C . GLY A 1 96 ? 11.092 2.811 -3.572 1.00 93.50 96 GLY A C 1
ATOM 710 O O . GLY A 1 96 ? 10.790 2.580 -4.747 1.00 93.50 96 GLY A O 1
ATOM 711 N N . VAL A 1 97 ? 10.219 3.303 -2.693 1.00 94.19 97 VAL A N 1
ATOM 712 C CA . VAL A 1 97 ? 8.888 3.791 -3.071 1.00 94.19 97 VAL A CA 1
ATOM 713 C C . VAL A 1 97 ? 9.040 5.227 -3.556 1.00 94.19 97 VAL A C 1
ATOM 715 O O . VAL A 1 97 ? 9.346 6.121 -2.772 1.00 94.19 97 VAL A O 1
ATOM 718 N N . THR A 1 98 ? 8.878 5.430 -4.858 1.00 94.75 98 THR A N 1
ATOM 719 C CA . THR A 1 98 ? 9.099 6.717 -5.533 1.00 94.75 98 THR A CA 1
ATOM 720 C C . THR A 1 98 ? 7.807 7.366 -6.010 1.00 94.75 98 THR A C 1
ATOM 722 O O . THR A 1 98 ? 7.820 8.537 -6.366 1.00 94.75 98 THR A O 1
ATOM 725 N N . GLY A 1 99 ? 6.710 6.607 -6.085 1.00 94.50 99 GLY A N 1
ATOM 726 C CA . GLY A 1 99 ? 5.489 7.056 -6.753 1.00 94.50 99 GLY A CA 1
ATOM 727 C C . GLY A 1 99 ? 5.608 7.119 -8.279 1.00 94.50 99 GLY A C 1
ATOM 728 O O . GLY A 1 99 ? 4.666 7.565 -8.917 1.00 94.50 99 GLY A O 1
ATOM 729 N N . TYR A 1 100 ? 6.712 6.647 -8.877 1.00 96.56 100 TYR A N 1
ATOM 730 C CA . TYR A 1 100 ? 6.899 6.547 -10.331 1.00 96.56 100 TYR A CA 1
ATOM 731 C C . TYR A 1 100 ? 6.962 5.091 -10.806 1.00 96.56 100 TYR A C 1
ATOM 733 O O . TYR A 1 100 ? 7.730 4.268 -10.287 1.00 96.56 100 TYR A O 1
ATOM 741 N N . PHE A 1 101 ? 6.183 4.761 -11.836 1.00 97.94 101 PHE A N 1
ATOM 742 C CA . PHE A 1 101 ? 6.140 3.426 -12.417 1.00 97.94 101 PHE A CA 1
ATOM 743 C C . PHE A 1 101 ? 7.264 3.253 -13.441 1.00 97.94 101 PHE A C 1
ATOM 745 O O . PHE A 1 101 ? 7.053 3.232 -14.655 1.00 97.94 101 PHE A O 1
ATOM 752 N N . GLY A 1 102 ? 8.473 3.047 -12.921 1.00 97.25 102 GLY A N 1
ATOM 753 C CA . GLY A 1 102 ? 9.662 2.753 -13.713 1.00 97.25 102 GLY A CA 1
ATOM 754 C C . GLY A 1 102 ? 9.917 1.258 -13.979 1.00 97.25 102 GLY A C 1
ATOM 755 O O . GLY A 1 102 ? 9.086 0.391 -13.676 1.00 97.25 102 GLY A O 1
ATOM 756 N N . PRO A 1 103 ? 11.107 0.926 -14.518 1.00 97.81 103 PRO A N 1
ATOM 757 C CA . PRO A 1 103 ? 11.490 -0.447 -14.859 1.00 97.81 103 PRO A CA 1
ATOM 758 C C . PRO A 1 103 ? 11.449 -1.416 -13.671 1.00 97.81 103 PRO A C 1
ATOM 760 O O . PRO A 1 103 ? 10.962 -2.537 -13.818 1.00 97.81 103 PRO A O 1
ATOM 763 N N . MET A 1 104 ? 11.885 -0.968 -12.489 1.00 97.81 104 MET A N 1
ATOM 764 C CA . MET A 1 104 ? 11.887 -1.788 -11.270 1.00 97.81 104 MET A CA 1
ATOM 765 C C . MET A 1 104 ? 10.467 -2.146 -10.822 1.00 97.81 104 MET A C 1
ATOM 767 O O . MET A 1 104 ? 10.189 -3.301 -10.501 1.00 97.81 104 MET A O 1
ATOM 771 N N . THR A 1 105 ? 9.537 -1.185 -10.868 1.00 98.19 105 THR A N 1
ATOM 772 C CA . THR A 1 105 ? 8.119 -1.428 -10.559 1.00 98.19 105 THR A CA 1
ATOM 773 C C . THR A 1 105 ? 7.525 -2.434 -11.545 1.00 98.19 105 THR A C 1
ATOM 775 O O . THR A 1 105 ? 6.840 -3.373 -11.137 1.00 98.19 105 THR A O 1
ATOM 778 N N . ARG A 1 106 ? 7.848 -2.307 -12.841 1.00 98.31 106 ARG A N 1
ATOM 779 C CA . ARG A 1 106 ? 7.388 -3.239 -13.886 1.00 98.31 106 ARG A CA 1
ATOM 780 C C . ARG A 1 106 ? 7.856 -4.662 -13.637 1.00 98.31 106 ARG A C 1
ATOM 782 O O . ARG A 1 106 ? 7.063 -5.590 -13.792 1.00 98.31 106 ARG A O 1
ATOM 789 N N . GLU A 1 107 ? 9.111 -4.840 -13.242 1.00 98.12 107 GLU A N 1
ATOM 790 C CA . GLU A 1 107 ? 9.633 -6.170 -12.938 1.00 98.12 107 GLU A CA 1
ATOM 791 C C . GLU A 1 107 ? 9.016 -6.757 -11.662 1.00 98.12 107 GLU A C 1
ATOM 793 O O . GLU A 1 107 ? 8.669 -7.940 -11.640 1.00 98.12 107 GLU A O 1
ATOM 798 N N . GLY A 1 108 ? 8.758 -5.927 -10.647 1.00 98.00 108 GLY A N 1
ATOM 799 C CA . GLY A 1 108 ? 7.996 -6.331 -9.461 1.00 98.00 108 GLY A CA 1
ATOM 800 C C . GLY A 1 108 ? 6.587 -6.822 -9.815 1.00 98.00 108 GLY A C 1
ATOM 801 O O . GLY A 1 108 ? 6.177 -7.900 -9.379 1.00 98.00 108 GLY A O 1
ATOM 802 N N . VAL A 1 109 ? 5.869 -6.100 -10.685 1.00 98.31 109 VAL A N 1
ATOM 803 C CA . VAL A 1 109 ? 4.543 -6.517 -11.179 1.00 98.31 109 VAL A CA 1
ATOM 804 C C . VAL A 1 109 ? 4.623 -7.833 -11.949 1.00 98.31 109 VAL A C 1
ATOM 806 O O . VAL A 1 109 ? 3.805 -8.723 -11.719 1.00 98.31 109 VAL A O 1
ATOM 809 N N . ARG A 1 110 ? 5.605 -7.999 -12.843 1.00 98.50 110 ARG A N 1
ATOM 810 C CA . ARG A 1 110 ? 5.787 -9.255 -13.593 1.00 98.50 110 ARG A CA 1
ATOM 811 C C . ARG A 1 110 ? 6.092 -10.426 -12.666 1.00 98.50 110 ARG A C 1
ATOM 813 O O . ARG A 1 110 ? 5.517 -11.498 -12.837 1.00 98.50 110 ARG A O 1
ATOM 820 N N . THR A 1 111 ? 6.947 -10.215 -11.671 1.00 98.25 111 THR A N 1
ATOM 821 C CA . THR A 1 111 ? 7.286 -11.222 -10.658 1.00 98.25 111 THR A CA 1
ATOM 822 C C . THR A 1 111 ? 6.059 -11.627 -9.853 1.00 98.25 111 THR A C 1
ATOM 824 O O . THR A 1 111 ? 5.784 -12.820 -9.727 1.00 98.25 111 THR A O 1
ATOM 827 N N . TYR A 1 112 ? 5.269 -10.652 -9.395 1.00 98.00 112 TYR A N 1
ATOM 828 C CA . TYR A 1 112 ? 3.996 -10.908 -8.723 1.00 98.00 112 TYR A CA 1
ATOM 829 C C . TYR A 1 112 ? 3.044 -11.723 -9.607 1.00 98.00 112 TYR A C 1
ATOM 831 O O . TYR A 1 112 ? 2.528 -12.757 -9.192 1.00 98.00 112 TYR A O 1
ATOM 839 N N . GLN A 1 113 ? 2.848 -11.294 -10.857 1.00 98.38 113 GLN A N 1
ATOM 840 C CA . GLN A 1 113 ? 1.957 -11.967 -11.800 1.00 98.38 113 GLN A CA 1
ATOM 841 C C . GLN A 1 113 ? 2.388 -13.414 -12.067 1.00 98.38 113 GLN A C 1
ATOM 843 O O . GLN A 1 113 ? 1.532 -14.295 -12.062 1.00 98.38 113 GLN A O 1
ATOM 848 N N . ARG A 1 114 ? 3.692 -13.677 -12.239 1.00 98.38 114 ARG A N 1
ATOM 849 C CA . ARG A 1 114 ? 4.232 -15.042 -12.379 1.00 98.38 114 ARG A CA 1
ATOM 850 C C . ARG A 1 114 ? 3.913 -15.896 -11.154 1.00 98.38 114 ARG A C 1
ATOM 852 O O . ARG A 1 114 ? 3.395 -17.001 -11.305 1.00 98.38 114 ARG A O 1
ATOM 859 N N . ARG A 1 115 ? 4.180 -15.374 -9.953 1.00 97.25 115 ARG A N 1
ATOM 860 C CA . ARG A 1 115 ? 3.958 -16.088 -8.687 1.00 97.25 115 ARG A CA 1
ATOM 861 C C . ARG A 1 115 ? 2.487 -16.439 -8.470 1.00 97.25 115 ARG A C 1
ATOM 863 O O . ARG A 1 115 ? 2.171 -17.568 -8.110 1.00 97.25 115 ARG A O 1
ATOM 870 N N . GLU A 1 116 ? 1.594 -15.497 -8.750 1.00 96.19 116 GLU A N 1
ATOM 871 C CA . GLU A 1 116 ? 0.146 -15.663 -8.576 1.00 96.19 116 GLU A CA 1
ATOM 872 C C . GLU A 1 116 ? -0.550 -16.318 -9.783 1.00 96.19 116 GLU A C 1
ATOM 874 O O . GLU A 1 116 ? -1.781 -16.353 -9.843 1.00 96.19 116 GLU A O 1
ATOM 879 N N . LYS A 1 117 ? 0.212 -16.826 -10.766 1.00 96.81 117 LYS A N 1
ATOM 880 C CA . LYS A 1 117 ? -0.308 -17.462 -11.994 1.00 96.81 117 LYS A CA 1
ATOM 881 C C . LYS A 1 117 ? -1.290 -16.566 -12.766 1.00 96.81 117 LYS A C 1
ATOM 883 O O . LYS A 1 117 ? -2.280 -17.021 -13.341 1.00 96.81 117 LYS A O 1
ATOM 888 N N . LEU A 1 118 ? -1.021 -15.264 -12.773 1.00 96.00 118 LEU A N 1
ATOM 889 C CA . LEU A 1 118 ? -1.729 -14.270 -13.571 1.00 96.00 118 LEU A CA 1
ATOM 890 C C . LEU A 1 118 ? -1.042 -14.095 -14.930 1.00 96.00 118 LEU A C 1
ATOM 892 O O . LEU A 1 118 ? 0.126 -14.429 -15.112 1.00 96.00 118 LEU A O 1
ATOM 896 N N . ARG A 1 119 ? -1.758 -13.507 -15.895 1.00 96.69 119 ARG A N 1
ATOM 897 C CA . ARG A 1 119 ? -1.156 -13.130 -17.178 1.00 96.69 119 ARG A CA 1
ATOM 898 C C . ARG A 1 119 ? -0.049 -12.100 -16.934 1.00 96.69 119 ARG A C 1
ATOM 900 O O . ARG A 1 119 ? -0.322 -11.023 -16.409 1.00 96.69 119 ARG A O 1
ATOM 907 N N . VAL A 1 120 ? 1.174 -12.440 -17.334 1.00 97.81 120 VAL A N 1
ATOM 908 C CA . VAL A 1 120 ? 2.380 -11.636 -17.101 1.00 97.81 120 VAL A CA 1
ATOM 909 C C . VAL A 1 120 ? 2.454 -10.512 -18.132 1.00 97.81 120 VAL A C 1
ATOM 911 O O . VAL A 1 120 ? 3.055 -10.653 -19.191 1.00 97.81 120 VAL A O 1
ATOM 914 N N . THR A 1 121 ? 1.796 -9.394 -17.846 1.00 97.38 121 THR A N 1
ATOM 915 C CA . THR A 1 121 ? 1.780 -8.204 -18.712 1.00 97.38 121 THR A CA 1
ATOM 916 C C . THR A 1 121 ? 2.772 -7.138 -18.251 1.00 97.38 121 THR A C 1
ATOM 918 O O . THR A 1 121 ? 3.202 -6.309 -19.048 1.00 97.38 121 THR A O 1
ATOM 921 N N . GLY A 1 122 ? 3.139 -7.127 -16.964 1.00 97.19 122 GLY A N 1
ATOM 922 C CA . GLY A 1 122 ? 3.828 -5.992 -16.338 1.00 97.19 122 GLY A CA 1
ATOM 923 C C . GLY A 1 122 ? 2.945 -4.753 -16.151 1.00 97.19 122 GLY A C 1
ATOM 924 O O . GLY A 1 122 ? 3.457 -3.698 -15.800 1.00 97.19 122 GLY A O 1
ATOM 925 N N . VAL A 1 123 ? 1.634 -4.886 -16.372 1.00 97.88 123 VAL A N 1
ATOM 926 C CA . VAL A 1 123 ? 0.615 -3.854 -16.138 1.00 97.88 123 VAL A CA 1
ATOM 927 C C . VAL A 1 123 ? -0.286 -4.318 -15.000 1.00 97.88 123 VAL A C 1
ATOM 929 O O . VAL A 1 123 ? -0.838 -5.424 -15.058 1.00 97.88 123 VAL A O 1
ATOM 932 N N . ALA A 1 124 ? -0.462 -3.485 -13.978 1.00 96.94 124 ALA A N 1
ATOM 933 C CA . ALA A 1 124 ? -1.316 -3.775 -12.835 1.00 96.94 124 ALA A CA 1
ATOM 934 C C . ALA A 1 124 ? -2.784 -3.497 -13.191 1.00 96.94 124 ALA A C 1
ATOM 936 O O . ALA A 1 124 ? -3.343 -2.448 -12.902 1.00 96.94 124 ALA A O 1
ATOM 937 N N . THR A 1 125 ? -3.414 -4.458 -13.865 1.00 95.50 125 THR A N 1
ATOM 938 C CA . THR A 1 125 ? -4.853 -4.402 -14.182 1.00 95.50 125 THR A CA 1
ATOM 939 C C . THR A 1 125 ? -5.717 -4.603 -12.936 1.00 95.50 125 THR A C 1
ATOM 941 O O . THR A 1 125 ? -5.238 -5.115 -11.924 1.00 95.50 125 THR A O 1
ATOM 944 N N . HIS A 1 126 ? -7.022 -4.336 -13.042 1.00 93.12 126 HIS A N 1
ATOM 945 C CA . HIS A 1 126 ? -8.014 -4.630 -11.996 1.00 93.12 126 HIS A CA 1
ATOM 946 C C . HIS A 1 126 ? -7.861 -6.030 -11.371 1.00 93.12 126 HIS A C 1
ATOM 948 O O . HIS A 1 126 ? -7.938 -6.179 -10.155 1.00 93.12 126 HIS A O 1
ATOM 954 N N . LYS A 1 127 ? -7.585 -7.065 -12.182 1.00 92.62 127 LYS A N 1
ATOM 955 C CA . LYS A 1 127 ? -7.368 -8.433 -11.680 1.00 92.62 127 LYS A CA 1
ATOM 956 C C . LYS A 1 127 ? -6.086 -8.539 -10.850 1.00 92.62 127 LYS A C 1
ATOM 958 O O . LYS A 1 127 ? -6.092 -9.180 -9.804 1.00 92.62 127 LYS A O 1
ATOM 963 N N . THR A 1 128 ? -4.999 -7.915 -11.304 1.00 95.44 128 THR A N 1
ATOM 964 C CA . THR A 1 128 ? -3.730 -7.872 -10.563 1.00 95.44 128 THR A CA 1
ATOM 965 C C . THR A 1 128 ? -3.910 -7.149 -9.234 1.00 95.44 128 THR A C 1
ATOM 967 O O . THR A 1 128 ? -3.535 -7.699 -8.203 1.00 95.44 128 THR A O 1
ATOM 970 N N . TRP A 1 129 ? -4.562 -5.986 -9.245 1.00 95.25 129 TRP A N 1
ATOM 971 C CA . TRP A 1 129 ? -4.891 -5.234 -8.038 1.00 95.25 129 TRP A CA 1
ATOM 972 C C . TRP A 1 129 ? -5.724 -6.046 -7.056 1.00 95.25 129 TRP A C 1
ATOM 974 O O . TRP A 1 129 ? -5.347 -6.176 -5.897 1.00 95.25 129 TRP A O 1
ATOM 984 N N . ALA A 1 130 ? -6.803 -6.675 -7.517 1.00 92.25 130 ALA A N 1
ATOM 985 C CA . ALA A 1 130 ? -7.682 -7.420 -6.631 1.00 92.25 130 ALA A CA 1
ATOM 986 C C . ALA A 1 130 ? -6.989 -8.644 -5.997 1.00 92.25 130 ALA A C 1
ATOM 988 O O . ALA A 1 130 ? -7.316 -9.011 -4.867 1.00 92.25 130 ALA A O 1
ATOM 989 N N . HIS A 1 131 ? -6.040 -9.285 -6.690 1.00 93.19 131 HIS A N 1
ATOM 990 C CA . HIS A 1 131 ? -5.177 -10.314 -6.093 1.00 93.19 131 HIS A CA 1
ATOM 991 C C . HIS A 1 131 ? -4.199 -9.704 -5.080 1.00 93.19 131 HIS A C 1
ATOM 993 O O . HIS A 1 131 ? -4.132 -10.171 -3.945 1.00 93.19 131 HIS A O 1
ATOM 999 N N . LEU A 1 132 ? -3.523 -8.616 -5.453 1.00 94.06 132 LEU A N 1
ATOM 1000 C CA . LEU A 1 132 ? -2.516 -7.952 -4.626 1.00 94.06 132 LEU A CA 1
ATOM 1001 C C . LEU A 1 132 ? -3.093 -7.395 -3.322 1.00 94.06 132 LEU A C 1
ATOM 1003 O O . LEU A 1 132 ? -2.504 -7.582 -2.256 1.00 94.06 132 LEU A O 1
ATOM 1007 N N . LEU A 1 133 ? -4.266 -6.761 -3.369 1.00 92.69 133 LEU A N 1
ATOM 1008 C CA . LEU A 1 133 ? -4.964 -6.295 -2.170 1.00 92.69 133 LEU A CA 1
ATOM 1009 C C . LEU A 1 133 ? -5.318 -7.470 -1.255 1.00 92.69 133 LEU A C 1
ATOM 1011 O O . LEU A 1 133 ? -5.049 -7.420 -0.057 1.00 92.69 133 LEU A O 1
ATOM 1015 N N . ARG A 1 134 ? -5.877 -8.552 -1.809 1.00 89.75 134 ARG A N 1
ATOM 1016 C CA . ARG A 1 134 ? -6.252 -9.738 -1.026 1.00 89.75 134 ARG A CA 1
ATOM 1017 C C . ARG A 1 134 ? -5.048 -10.420 -0.385 1.00 89.75 134 ARG A C 1
ATOM 1019 O O . ARG A 1 134 ? -5.163 -10.836 0.764 1.00 89.75 134 ARG A O 1
ATOM 1026 N N . ASP A 1 135 ? -3.927 -10.510 -1.094 1.00 90.62 135 ASP A N 1
ATOM 1027 C CA . ASP A 1 135 ? -2.679 -11.104 -0.605 1.00 90.62 135 ASP A CA 1
ATOM 1028 C C . ASP A 1 135 ? -2.050 -10.261 0.517 1.00 90.62 135 ASP A C 1
ATOM 1030 O O . ASP A 1 135 ? -1.750 -10.751 1.606 1.00 90.62 135 ASP A O 1
ATOM 1034 N N . THR A 1 136 ? -1.953 -8.947 0.311 1.00 89.62 136 THR A N 1
ATOM 1035 C CA . THR A 1 136 ? -1.277 -8.045 1.261 1.00 89.62 136 THR A CA 1
ATOM 1036 C C . THR A 1 136 ? -2.107 -7.701 2.501 1.00 89.62 136 THR A C 1
ATOM 1038 O O . THR A 1 136 ? -1.555 -7.355 3.548 1.00 89.62 136 THR A O 1
ATOM 1041 N N . VAL A 1 137 ? -3.431 -7.852 2.432 1.00 86.12 137 VAL A N 1
ATOM 1042 C CA . VAL A 1 137 ? -4.349 -7.661 3.569 1.00 86.12 137 VAL A CA 1
ATOM 1043 C C . VAL A 1 137 ? -4.579 -8.968 4.352 1.00 86.12 137 VAL A C 1
ATOM 1045 O O . VAL A 1 137 ? -5.161 -8.944 5.438 1.00 86.12 137 VAL A O 1
ATOM 1048 N N . ARG A 1 138 ? -4.074 -10.118 3.869 1.00 64.31 138 ARG A N 1
ATOM 1049 C CA . ARG A 1 138 ? -4.458 -11.489 4.283 1.00 64.31 138 ARG A CA 1
ATOM 1050 C C . ARG A 1 138 ? -4.092 -11.933 5.704 1.00 64.31 138 ARG A C 1
ATOM 1052 O O . ARG A 1 138 ? -4.147 -13.124 6.002 1.00 64.31 138 ARG A O 1
ATOM 1059 N N . ARG A 1 139 ? -3.766 -11.021 6.620 1.00 63.84 139 ARG A N 1
ATOM 1060 C CA . ARG A 1 139 ? -3.635 -11.335 8.054 1.00 63.84 139 ARG A CA 1
ATOM 1061 C C . ARG A 1 139 ? -4.662 -10.568 8.897 1.00 63.84 139 ARG A C 1
ATOM 1063 O O . ARG A 1 139 ? -4.267 -9.748 9.726 1.00 63.84 139 ARG A O 1
ATOM 1070 N N . PRO A 1 140 ? -5.970 -10.870 8.753 1.00 59.47 140 PRO A N 1
ATOM 1071 C CA . PRO A 1 140 ? -7.018 -10.290 9.594 1.00 59.47 140 PRO A CA 1
ATOM 1072 C C . PRO A 1 140 ? -6.817 -10.591 11.088 1.00 59.47 140 PRO A C 1
ATOM 1074 O O . PRO A 1 140 ? -7.297 -9.842 11.929 1.00 59.47 140 PRO A O 1
ATOM 1077 N N . GLY A 1 141 ? -6.071 -11.649 11.433 1.00 61.19 141 GLY A N 1
ATOM 1078 C CA . GLY A 1 141 ? -5.782 -12.028 12.820 1.00 61.19 141 GLY A CA 1
ATOM 1079 C C . GLY A 1 141 ? -4.953 -11.011 13.614 1.00 61.19 141 GLY A C 1
ATOM 1080 O O . GLY A 1 141 ? -4.963 -11.072 14.837 1.00 61.19 141 GLY A O 1
ATOM 1081 N N . ARG A 1 142 ? -4.273 -10.059 12.953 1.00 73.19 142 ARG A N 1
ATOM 1082 C CA . ARG A 1 142 ? -3.583 -8.951 13.639 1.00 73.19 142 ARG A CA 1
ATOM 1083 C C . ARG A 1 142 ? -4.522 -7.776 13.951 1.00 73.19 142 ARG A C 1
ATOM 1085 O O . ARG A 1 142 ? -4.157 -6.905 14.732 1.00 73.19 142 ARG A O 1
ATOM 1092 N N . ALA A 1 143 ? -5.717 -7.735 13.359 1.00 82.50 143 ALA A N 1
ATOM 1093 C CA . ALA A 1 143 ? -6.667 -6.668 13.642 1.00 82.50 143 ALA A CA 1
ATOM 1094 C C . ALA A 1 143 ? -7.261 -6.826 15.059 1.00 82.50 143 ALA A C 1
ATOM 1096 O O . ALA A 1 143 ? -7.624 -7.949 15.447 1.00 82.50 143 ALA A O 1
ATOM 1097 N N . PRO A 1 144 ? -7.403 -5.720 15.819 1.00 87.25 144 PRO A N 1
ATOM 1098 C CA . PRO A 1 144 ? -8.060 -5.720 17.123 1.00 87.25 144 PRO A CA 1
ATOM 1099 C C . PRO A 1 144 ? -9.428 -6.409 17.096 1.00 87.25 144 PRO A C 1
ATOM 1101 O O . PRO A 1 144 ? -10.124 -6.382 16.079 1.00 87.25 144 PRO A O 1
ATOM 1104 N N . HIS A 1 145 ? -9.840 -7.011 18.219 1.00 89.94 145 HIS A N 1
ATOM 1105 C CA . HIS A 1 145 ? -11.126 -7.715 18.308 1.00 89.94 145 HIS A CA 1
ATOM 1106 C C . HIS A 1 145 ? -12.306 -6.825 17.891 1.00 89.94 145 HIS A C 1
ATOM 1108 O O . HIS A 1 145 ? -13.157 -7.292 17.144 1.00 89.94 145 HIS A O 1
ATOM 1114 N N . VAL A 1 146 ? -12.293 -5.538 18.268 1.00 90.06 146 VAL A N 1
ATOM 1115 C CA . VAL A 1 146 ? -13.334 -4.560 17.902 1.00 90.06 146 VAL A CA 1
ATOM 1116 C C . VAL A 1 146 ? -13.555 -4.448 16.389 1.00 90.06 146 VAL A C 1
ATOM 1118 O O . VAL A 1 146 ? -14.689 -4.404 15.948 1.00 90.06 146 VAL A O 1
ATOM 1121 N N . CYS A 1 147 ? -12.504 -4.533 15.568 1.00 90.19 147 CYS A N 1
ATOM 1122 C CA . CYS A 1 147 ? -12.630 -4.502 14.105 1.00 90.19 147 CYS A CA 1
ATOM 1123 C C . CYS A 1 147 ? -13.373 -5.718 13.543 1.00 90.19 147 CYS A C 1
ATOM 1125 O O . CYS A 1 147 ? -13.842 -5.707 12.406 1.00 90.19 147 CYS A O 1
ATOM 1127 N N . ARG A 1 148 ? -13.412 -6.806 14.317 1.00 89.75 148 ARG A N 1
ATOM 1128 C CA . ARG A 1 148 ? -13.963 -8.095 13.909 1.00 89.75 148 ARG A CA 1
ATOM 1129 C C . ARG A 1 148 ? -15.365 -8.343 14.467 1.00 89.75 148 ARG A C 1
ATOM 1131 O O . ARG A 1 148 ? -15.936 -9.389 14.166 1.00 89.75 148 ARG A O 1
ATOM 1138 N N . THR A 1 149 ? -15.909 -7.419 15.260 1.00 89.94 149 THR A N 1
ATOM 1139 C CA . THR A 1 149 ? -17.273 -7.517 15.789 1.00 89.94 149 THR A CA 1
ATOM 1140 C C . THR A 1 149 ? -18.309 -7.089 14.740 1.00 89.94 149 THR A C 1
ATOM 1142 O O . THR A 1 149 ? -17.989 -6.810 13.578 1.00 89.94 149 THR A O 1
ATOM 1145 N N . GLY A 1 150 ? -19.586 -7.114 15.130 1.00 91.44 150 GLY A N 1
ATOM 1146 C CA . GLY A 1 150 ? -20.685 -6.625 14.303 1.00 91.44 150 GLY A CA 1
ATOM 1147 C C . GLY A 1 150 ? -20.585 -5.123 14.021 1.00 91.44 150 GLY A C 1
ATOM 1148 O O . GLY A 1 150 ? -19.939 -4.379 14.757 1.00 91.44 150 GLY A O 1
ATOM 1149 N N . GLY A 1 151 ? -21.252 -4.679 12.955 1.00 92.38 151 GLY A N 1
ATOM 1150 C CA . GLY A 1 151 ? -21.261 -3.276 12.535 1.00 92.38 151 GLY A CA 1
ATOM 1151 C C . GLY A 1 151 ? -20.077 -2.886 11.649 1.00 92.38 151 GLY A C 1
ATOM 1152 O O . GLY A 1 151 ? -19.267 -3.731 11.266 1.00 92.38 151 GLY A O 1
ATOM 1153 N N . TRP A 1 152 ? -20.033 -1.608 11.273 1.00 94.00 152 TRP A N 1
ATOM 1154 C CA . TRP A 1 152 ? -18.982 -1.029 10.436 1.00 94.00 152 TRP A CA 1
ATOM 1155 C C . TRP A 1 152 ? -17.830 -0.509 11.290 1.00 94.00 152 TRP A C 1
ATOM 1157 O O . TRP A 1 152 ? -18.055 0.270 12.212 1.00 94.00 152 TRP A O 1
ATOM 1167 N N . HIS A 1 153 ? -16.599 -0.875 10.931 1.00 94.50 153 HIS A N 1
ATOM 1168 C CA . HIS A 1 153 ? -15.389 -0.399 11.608 1.00 94.50 153 HIS A CA 1
ATOM 1169 C C . HIS A 1 153 ? -14.342 0.050 10.593 1.00 94.50 153 HIS A C 1
ATOM 1171 O O . HIS A 1 153 ? -14.042 -0.672 9.642 1.00 94.50 153 HIS A O 1
ATOM 1177 N N . ALA A 1 154 ? -13.748 1.223 10.805 1.00 94.00 154 ALA A N 1
ATOM 1178 C CA . ALA A 1 154 ? -12.566 1.669 10.075 1.00 94.00 154 ALA A CA 1
ATOM 1179 C C . ALA A 1 154 ? -11.337 1.474 10.967 1.00 94.00 154 ALA A C 1
ATOM 1181 O O . ALA A 1 154 ? -11.197 2.128 11.996 1.00 94.00 154 ALA A O 1
ATOM 1182 N N . CYS A 1 155 ? -10.451 0.559 10.581 1.00 92.56 155 CYS A N 1
ATOM 1183 C CA . CYS A 1 155 ? -9.299 0.176 11.388 1.00 92.56 155 CYS A CA 1
ATOM 1184 C C . CYS A 1 155 ? -8.002 0.602 10.714 1.00 92.56 155 CYS A C 1
ATOM 1186 O O . CYS A 1 155 ? -7.666 0.116 9.630 1.00 92.56 155 CYS A O 1
ATOM 1188 N N . TYR A 1 156 ? -7.292 1.515 11.373 1.00 91.44 156 TYR A N 1
ATOM 1189 C CA . TYR A 1 156 ? -6.051 2.114 10.898 1.00 91.44 156 TYR A CA 1
ATOM 1190 C C . TYR A 1 156 ? -4.823 1.419 11.504 1.00 91.44 156 TYR A C 1
ATOM 1192 O O . TYR A 1 156 ? -4.653 1.391 12.721 1.00 91.44 156 TYR A O 1
ATOM 1200 N N . ASP A 1 157 ? -3.952 0.880 10.651 1.00 89.50 157 ASP A N 1
ATOM 1201 C CA . ASP A 1 157 ? -2.624 0.383 11.016 1.00 89.50 157 ASP A CA 1
ATOM 1202 C C . ASP A 1 157 ? -1.576 1.4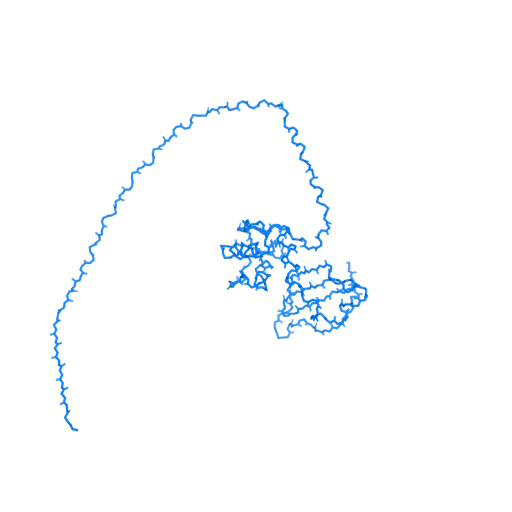63 10.711 1.00 89.50 157 ASP A C 1
ATOM 1204 O O . ASP A 1 157 ? -1.200 1.681 9.554 1.00 89.50 157 ASP A O 1
ATOM 1208 N N . ARG A 1 158 ? -1.090 2.119 11.771 1.00 87.56 158 ARG A N 1
ATOM 1209 C CA . ARG A 1 158 ? -0.055 3.161 11.702 1.00 87.56 158 ARG A CA 1
ATOM 1210 C C . ARG A 1 158 ? 1.269 2.659 11.130 1.00 87.56 158 ARG A C 1
ATOM 1212 O O . ARG A 1 158 ? 1.954 3.427 10.472 1.00 87.56 158 ARG A O 1
ATOM 1219 N N . THR A 1 159 ? 1.625 1.393 11.360 1.00 84.69 159 THR A N 1
ATOM 1220 C CA . THR A 1 159 ? 2.915 0.832 10.912 1.00 84.69 159 THR A CA 1
ATOM 1221 C C . THR A 1 159 ? 2.946 0.586 9.410 1.00 84.69 159 THR A C 1
ATOM 1223 O O . THR A 1 159 ? 4.005 0.610 8.790 1.00 84.69 159 THR A O 1
ATOM 1226 N N . LYS A 1 160 ? 1.769 0.359 8.821 1.00 85.69 160 LYS A N 1
ATOM 1227 C CA . LYS A 1 160 ? 1.594 0.109 7.388 1.00 85.69 160 LYS A CA 1
ATOM 1228 C C . LYS A 1 160 ? 0.984 1.282 6.644 1.00 85.69 160 LYS A C 1
ATOM 1230 O O . LYS A 1 160 ? 0.790 1.172 5.437 1.00 85.69 160 LYS A O 1
ATOM 1235 N N . HIS A 1 161 ? 0.631 2.355 7.353 1.00 87.19 161 HIS A N 1
ATOM 1236 C CA . HIS A 1 161 ? -0.085 3.483 6.775 1.00 87.19 161 HIS A CA 1
ATOM 1237 C C . HIS A 1 161 ? -1.344 3.021 6.014 1.00 87.19 161 HIS A C 1
ATOM 1239 O O . HIS A 1 161 ? -1.619 3.456 4.901 1.00 87.19 161 HIS A O 1
ATOM 1245 N N . GLN A 1 162 ? -2.099 2.081 6.597 1.00 90.44 162 GLN A N 1
ATOM 1246 C CA . GLN A 1 162 ? -3.208 1.400 5.920 1.00 90.44 162 GLN A CA 1
ATOM 1247 C C . GLN A 1 162 ? -4.491 1.474 6.746 1.00 90.44 162 GLN A C 1
ATOM 1249 O O . GLN A 1 162 ? -4.512 1.045 7.898 1.00 90.44 162 GLN A O 1
ATOM 1254 N N . VAL A 1 163 ? -5.587 1.930 6.139 1.00 92.69 163 VAL A N 1
ATOM 1255 C CA . VAL A 1 163 ? -6.938 1.802 6.705 1.00 92.69 163 VAL A CA 1
ATOM 1256 C C . VAL A 1 163 ? -7.638 0.616 6.065 1.00 92.69 163 VAL A C 1
ATOM 1258 O O . VAL A 1 163 ? -7.630 0.453 4.849 1.00 92.69 163 VAL A O 1
ATOM 1261 N N . THR A 1 164 ? -8.274 -0.205 6.893 1.00 92.94 164 THR A N 1
ATOM 1262 C CA . THR A 1 164 ? -9.128 -1.317 6.472 1.00 92.94 164 THR A CA 1
ATOM 1263 C C . THR A 1 164 ? -10.553 -1.062 6.926 1.00 92.94 164 THR A C 1
ATOM 1265 O O . THR A 1 164 ? -10.786 -0.739 8.089 1.00 92.94 164 THR A O 1
ATOM 1268 N N . LEU A 1 165 ? -11.506 -1.202 6.011 1.00 93.25 165 LEU A N 1
ATOM 1269 C CA . LEU A 1 165 ? -12.927 -1.114 6.321 1.00 93.25 165 LEU A CA 1
ATOM 1270 C C . LEU A 1 165 ? -13.470 -2.512 6.572 1.00 93.25 165 LEU A C 1
ATOM 1272 O O . LEU A 1 165 ? -13.348 -3.391 5.716 1.00 93.25 165 LEU A O 1
ATOM 1276 N N . TRP A 1 166 ? -14.086 -2.696 7.727 1.00 92.69 166 TRP A N 1
ATOM 1277 C CA . TRP A 1 166 ? -14.653 -3.949 8.191 1.00 92.69 166 TRP A CA 1
ATOM 1278 C C . TRP A 1 166 ? -16.160 -3.835 8.335 1.00 92.69 166 TRP A C 1
ATOM 1280 O O . TRP A 1 166 ? -16.675 -2.780 8.700 1.00 92.69 166 TRP A O 1
ATOM 1290 N N . HIS A 1 167 ? -16.851 -4.943 8.089 1.00 92.56 167 HIS A N 1
ATOM 1291 C CA . HIS A 1 167 ? -18.252 -5.099 8.441 1.00 92.56 167 HIS A CA 1
ATOM 1292 C C . HIS A 1 167 ? -18.562 -6.557 8.778 1.00 92.56 167 HIS A C 1
ATOM 1294 O O . HIS A 1 167 ? -18.265 -7.465 7.993 1.00 92.56 167 HIS A O 1
ATOM 1300 N N . GLY A 1 168 ? -19.112 -6.790 9.974 1.00 89.75 168 GLY A N 1
ATOM 1301 C CA . GLY A 1 168 ? -19.459 -8.133 10.451 1.00 89.75 168 GLY A CA 1
ATOM 1302 C C . GLY A 1 168 ? -18.279 -9.110 10.405 1.00 89.75 168 GLY A C 1
ATOM 1303 O O . GLY A 1 168 ? -18.400 -10.210 9.862 1.00 89.75 168 GLY A O 1
ATOM 1304 N N . GLY A 1 169 ? -17.107 -8.676 10.874 1.00 88.19 169 GLY A N 1
ATOM 1305 C CA . GLY A 1 169 ? -15.897 -9.505 10.896 1.00 88.19 169 GLY A CA 1
ATOM 1306 C C . GLY A 1 169 ? -15.190 -9.715 9.554 1.00 88.19 169 GLY A C 1
ATOM 1307 O O . GLY A 1 169 ? -14.171 -10.407 9.509 1.00 88.19 169 GLY A O 1
ATOM 1308 N N . ARG A 1 170 ? -15.682 -9.130 8.456 1.00 88.56 170 ARG A N 1
ATOM 1309 C CA . ARG A 1 170 ? -15.092 -9.268 7.114 1.00 88.56 170 ARG A CA 1
ATOM 1310 C C . ARG A 1 170 ? -14.531 -7.946 6.619 1.00 88.56 170 ARG A C 1
ATOM 1312 O O . ARG A 1 170 ? -15.127 -6.898 6.836 1.00 88.56 170 ARG A O 1
ATOM 1319 N N . ILE A 1 171 ? -13.421 -8.005 5.884 1.00 90.06 171 ILE A N 1
ATOM 1320 C CA . ILE A 1 171 ? -12.839 -6.817 5.255 1.00 90.06 171 ILE A CA 1
ATOM 1321 C C . ILE A 1 171 ? -13.577 -6.517 3.949 1.00 90.06 171 ILE A C 1
ATOM 1323 O O . ILE A 1 171 ? -13.658 -7.354 3.037 1.00 90.06 171 ILE A O 1
ATOM 1327 N N . HIS A 1 172 ? -14.105 -5.302 3.883 1.00 89.00 172 HIS A N 1
ATOM 1328 C CA . HIS A 1 172 ? -14.799 -4.739 2.738 1.00 89.00 172 HIS A CA 1
ATOM 1329 C C . HIS A 1 172 ? -13.841 -4.021 1.794 1.00 89.00 172 HIS A C 1
ATOM 1331 O O . HIS A 1 172 ? -13.926 -4.253 0.595 1.00 89.00 172 HIS A O 1
ATOM 1337 N N . ASN A 1 173 ? -12.928 -3.191 2.297 1.00 90.75 173 ASN A N 1
ATOM 1338 C CA . ASN A 1 173 ? -11.953 -2.501 1.451 1.00 90.75 173 ASN A CA 1
ATOM 1339 C C . ASN A 1 173 ? -10.705 -2.095 2.252 1.00 90.75 173 ASN A C 1
ATOM 1341 O O . ASN A 1 173 ? -10.666 -2.229 3.478 1.00 90.75 173 ASN A O 1
ATOM 1345 N N . THR A 1 174 ? -9.681 -1.619 1.553 1.00 91.75 174 THR A N 1
ATOM 1346 C CA . THR A 1 174 ? -8.421 -1.137 2.106 1.00 91.75 174 THR A CA 1
ATOM 1347 C C . THR A 1 174 ? -7.897 0.055 1.311 1.00 91.75 174 THR A C 1
ATOM 1349 O O . THR A 1 174 ? -7.987 0.092 0.078 1.00 91.75 174 THR A O 1
ATOM 1352 N N . TRP A 1 175 ? -7.284 0.999 2.012 1.00 91.31 175 TRP A N 1
ATOM 1353 C CA . TRP A 1 175 ? -6.608 2.140 1.408 1.00 91.31 175 TRP A CA 1
ATOM 1354 C C . TRP A 1 175 ? -5.271 2.380 2.085 1.00 91.31 175 TRP A C 1
ATOM 1356 O O . TRP A 1 175 ? -5.163 2.290 3.311 1.00 91.31 175 TRP A O 1
ATOM 1366 N N . LEU A 1 176 ? -4.264 2.706 1.276 1.00 91.19 176 LEU A N 1
ATOM 1367 C CA . LEU A 1 176 ? -3.080 3.381 1.782 1.00 91.19 176 LEU A CA 1
ATOM 1368 C C . LEU A 1 176 ? -3.490 4.813 2.154 1.00 91.19 176 LEU A C 1
ATOM 1370 O O . LEU A 1 176 ? -4.137 5.499 1.365 1.00 91.19 176 LEU A O 1
ATOM 1374 N N . VAL A 1 177 ? -3.137 5.255 3.353 1.00 91.00 177 VAL A N 1
ATOM 1375 C CA . VAL A 1 177 ? -3.419 6.601 3.861 1.00 91.00 177 VAL A CA 1
ATOM 1376 C C . VAL A 1 177 ? -2.133 7.223 4.373 1.00 91.00 177 VAL A C 1
ATOM 1378 O O . VAL A 1 177 ? -1.218 6.512 4.764 1.00 91.00 177 VAL A O 1
ATOM 1381 N N . ARG A 1 178 ? -2.054 8.549 4.441 1.00 87.31 178 ARG A N 1
ATOM 1382 C CA . ARG A 1 178 ? -0.988 9.208 5.203 1.00 87.31 178 ARG A CA 1
ATOM 1383 C C . ARG A 1 178 ? -1.518 9.559 6.587 1.00 87.31 178 ARG A C 1
ATOM 1385 O O . ARG A 1 178 ? -2.596 10.130 6.709 1.00 87.31 178 ARG A O 1
ATOM 1392 N N . GLY A 1 179 ? -0.777 9.159 7.614 1.00 86.25 179 GLY A N 1
ATOM 1393 C CA . GLY A 1 179 ? -1.037 9.560 8.991 1.00 86.25 179 GLY A CA 1
ATOM 1394 C C . GLY A 1 179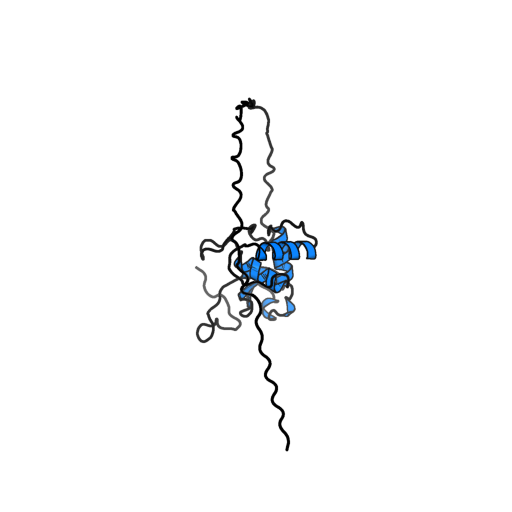 ? -0.212 10.775 9.379 1.00 86.25 179 GLY A C 1
ATOM 1395 O O . GLY A 1 179 ? 0.587 11.277 8.589 1.00 86.25 179 GLY A O 1
ATOM 1396 N N . GLY A 1 180 ? -0.383 11.209 10.621 1.00 86.94 180 GLY A N 1
ATOM 1397 C CA . GLY A 1 180 ? 0.497 12.211 11.200 1.00 86.94 180 GLY A CA 1
ATOM 1398 C C . GLY A 1 180 ? 1.940 11.702 11.322 1.00 86.94 180 GLY A C 1
ATOM 1399 O O . GLY A 1 180 ? 2.165 10.496 11.467 1.00 86.94 180 GLY A O 1
ATOM 1400 N N . GLY A 1 181 ? 2.903 12.619 11.188 1.00 83.31 181 GLY A N 1
ATOM 1401 C CA . GLY A 1 181 ? 4.338 12.317 11.205 1.00 83.31 181 GLY A CA 1
ATOM 1402 C C . GLY A 1 181 ? 4.835 11.800 12.558 1.00 83.31 181 GLY A C 1
ATOM 1403 O O . GLY A 1 181 ? 4.104 11.810 13.544 1.00 83.31 181 GLY A O 1
ATOM 1404 N N . TYR A 1 182 ? 6.087 11.342 12.604 1.00 80.38 182 TYR A N 1
ATOM 1405 C CA . TYR A 1 182 ? 6.703 10.817 13.827 1.00 80.38 182 TYR A CA 1
ATOM 1406 C C . TYR A 1 182 ? 6.794 11.863 14.949 1.00 80.38 182 TYR A C 1
ATOM 1408 O O . TYR A 1 182 ? 6.860 13.069 14.699 1.00 80.38 182 TYR A O 1
ATOM 1416 N N . GLY A 1 183 ? 6.844 11.389 16.196 1.00 84.88 183 GLY A N 1
ATOM 1417 C CA . GLY A 1 183 ? 6.966 12.242 17.378 1.00 84.88 183 GLY A CA 1
ATOM 1418 C C . GLY A 1 183 ? 5.627 12.831 17.824 1.00 84.88 183 GLY A C 1
ATOM 1419 O O . GLY A 1 183 ? 4.655 12.108 18.019 1.00 84.88 183 GLY A O 1
ATOM 1420 N N . SER A 1 184 ? 5.563 14.150 18.013 1.00 86.50 184 SER A N 1
ATOM 1421 C CA . SER A 1 184 ? 4.373 14.834 18.549 1.00 86.50 184 SER A CA 1
ATOM 1422 C C . SER A 1 184 ? 3.202 14.937 17.566 1.00 86.50 184 SER A C 1
ATOM 1424 O O . SER A 1 184 ? 2.103 15.311 17.9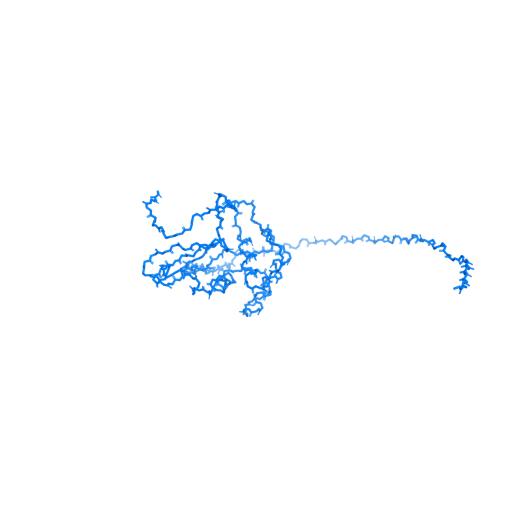68 1.00 86.50 184 SER A O 1
ATOM 1426 N N . LEU A 1 185 ? 3.418 14.604 16.291 1.00 89.62 185 LEU A N 1
ATOM 1427 C CA . LEU A 1 185 ? 2.395 14.660 15.244 1.00 89.62 185 LEU A CA 1
ATOM 1428 C C . LEU A 1 185 ? 1.695 13.319 15.023 1.00 89.62 185 LEU A C 1
ATOM 1430 O O . LEU A 1 185 ? 0.854 13.213 14.133 1.00 89.62 185 LEU A O 1
ATOM 1434 N N . GLU A 1 186 ? 2.022 12.292 15.801 1.00 89.88 186 GLU A N 1
ATOM 1435 C CA . GLU A 1 186 ? 1.491 10.957 15.577 1.00 89.88 186 GLU A CA 1
ATOM 1436 C C . GLU A 1 186 ? -0.021 10.892 15.801 1.00 89.88 186 GLU A C 1
ATOM 1438 O O . GLU A 1 186 ? -0.569 11.387 16.787 1.00 89.88 186 GLU A O 1
ATOM 1443 N N . THR A 1 187 ? -0.719 10.195 14.904 1.00 90.62 187 THR A N 1
ATOM 1444 C CA . THR A 1 187 ? -2.149 9.943 15.078 1.00 90.62 187 THR A CA 1
ATOM 1445 C C . THR A 1 187 ? -2.398 9.162 16.372 1.00 90.62 187 THR A C 1
ATOM 1447 O O . THR A 1 187 ? -1.792 8.106 16.609 1.00 90.62 187 THR A O 1
ATOM 1450 N N . ARG A 1 188 ? -3.326 9.670 17.195 1.00 91.00 188 ARG A N 1
ATOM 1451 C CA . ARG A 1 188 ? -3.746 9.040 18.452 1.00 91.00 188 ARG A CA 1
ATOM 1452 C C . ARG A 1 188 ? -4.201 7.598 18.212 1.00 91.00 188 ARG A C 1
ATOM 1454 O O . ARG A 1 188 ? -4.942 7.319 17.273 1.00 91.00 188 ARG A O 1
ATOM 1461 N N . VAL A 1 189 ? -3.769 6.694 19.087 1.00 90.19 189 VAL A N 1
ATOM 1462 C CA . VAL A 1 189 ? -4.209 5.293 19.107 1.00 90.19 189 VAL A CA 1
ATOM 1463 C C . VAL A 1 189 ? -5.356 5.105 20.093 1.00 90.19 189 VAL A C 1
ATOM 1465 O O . VAL A 1 189 ? -5.429 5.790 21.114 1.00 90.19 189 VAL A O 1
ATOM 1468 N N . GLY A 1 190 ? -6.250 4.170 19.792 1.00 91.69 190 GLY A N 1
ATOM 1469 C CA . GLY A 1 190 ? -7.382 3.825 20.644 1.00 91.69 190 GLY A CA 1
ATOM 1470 C C . GLY A 1 190 ? -8.631 3.507 19.835 1.00 91.69 190 GLY A C 1
ATOM 1471 O O . GLY A 1 190 ? -8.626 3.571 18.606 1.00 91.69 190 GLY A O 1
ATOM 1472 N N . ASN A 1 191 ? -9.701 3.173 20.549 1.00 92.19 191 ASN A N 1
ATOM 1473 C CA . ASN A 1 191 ? -11.011 2.942 19.958 1.00 92.19 191 ASN A CA 1
ATOM 1474 C C . ASN A 1 191 ? -11.809 4.241 20.035 1.00 92.19 191 ASN A C 1
ATOM 1476 O O . ASN A 1 191 ? -11.963 4.810 21.116 1.00 92.19 191 ASN A O 1
ATOM 1480 N N . THR A 1 192 ? -12.309 4.707 18.898 1.00 91.94 192 THR A N 1
ATOM 1481 C CA . THR A 1 192 ? -13.107 5.930 18.802 1.00 91.94 192 THR A CA 1
ATOM 1482 C C . THR A 1 192 ? -14.353 5.679 17.965 1.00 91.94 192 THR A C 1
ATOM 1484 O O . THR A 1 192 ? -14.422 4.721 17.194 1.00 91.94 192 THR A O 1
ATOM 1487 N N . VAL A 1 193 ? -15.350 6.544 18.135 1.00 92.50 193 VAL A N 1
ATOM 1488 C CA . VAL A 1 193 ? -16.574 6.553 17.330 1.00 92.50 193 VAL A CA 1
ATOM 1489 C C . VAL A 1 193 ? -16.604 7.813 16.472 1.00 92.50 193 VAL A C 1
ATOM 1491 O O . VAL A 1 193 ? -16.182 8.885 16.909 1.00 92.50 193 VAL A O 1
ATOM 1494 N N . VAL A 1 194 ? -17.083 7.685 15.235 1.00 90.75 194 VAL A N 1
ATOM 1495 C CA . VAL A 1 194 ? -17.323 8.842 14.365 1.00 90.75 194 VAL A CA 1
ATOM 1496 C C . VAL A 1 194 ? -18.529 9.589 14.922 1.00 90.75 194 VAL A C 1
ATOM 1498 O O . VAL A 1 194 ? -19.624 9.037 14.959 1.00 90.75 194 VAL A O 1
ATOM 1501 N N . TYR A 1 195 ? -18.321 10.824 15.368 1.00 93.25 195 TYR A N 1
ATOM 1502 C CA . TYR A 1 195 ? -19.369 11.635 15.993 1.00 93.25 195 TYR A CA 1
ATOM 1503 C C . TYR A 1 195 ? -19.918 12.731 15.069 1.00 93.25 195 TYR A C 1
ATOM 1505 O O . TYR A 1 195 ? -20.981 13.278 15.338 1.00 93.25 195 TYR A O 1
ATOM 1513 N N . TYR A 1 196 ? -19.209 13.055 13.984 1.00 93.62 196 TYR A N 1
ATOM 1514 C CA . TYR A 1 196 ? -19.591 14.110 13.051 1.00 93.62 196 TYR A CA 1
ATOM 1515 C C . TYR A 1 196 ? -19.228 13.734 11.612 1.00 93.62 196 TYR A C 1
ATOM 1517 O O . TYR A 1 196 ? -18.149 13.194 11.349 1.00 93.62 196 TYR A O 1
ATOM 1525 N N . ARG A 1 197 ? -20.141 14.035 10.686 1.00 89.81 197 ARG A N 1
ATOM 1526 C CA . ARG A 1 197 ? -19.956 13.961 9.236 1.00 89.81 197 ARG A CA 1
ATOM 1527 C C . ARG A 1 197 ? -20.779 15.088 8.612 1.00 89.81 197 ARG A C 1
ATOM 1529 O O . ARG A 1 197 ? -21.971 15.170 8.891 1.00 89.81 197 ARG A O 1
ATOM 1536 N N . ASN A 1 198 ? -20.125 15.920 7.807 1.00 79.62 198 ASN A N 1
ATOM 1537 C CA . ASN A 1 198 ? -20.769 16.930 6.968 1.00 79.62 198 ASN A CA 1
ATOM 1538 C C . ASN A 1 198 ? -21.204 16.317 5.630 1.00 79.62 198 ASN A C 1
ATOM 1540 O O . ASN A 1 198 ? -20.521 15.357 5.185 1.00 79.62 198 ASN A O 1
#

Radius of gyration: 29.87 Å; chains: 1; bounding box: 92×34×73 Å

pLDDT: mean 77.56, std 22.07, range [36.03, 98.5]

Foldseek 3Di:
DDDDDDDDDDDDDDDDPDDDDDDDDDDDDDDDPDDDDDDDDPDDPPPVPVPPPPPVPLLQFDAKAAAFAFDPDPVRQNCQLVLQLLLVLVVQQDDDRDRHRHPRSLSSLQSQCVVVVHDRPSMCHRVNRSVSQCVSVVPLVPFDVVLQAADWDWGADPVSCKTFIGHNRDTSHMDRHDAFDPDPRGDDDDDDDDPDDD